Protein AF-A0A220UGY7-F1 (afdb_monomer_lite)

Sequence (289 aa):
MCQRKDEGGRCYYHQRQRVDALEQRLAESSPDTAEREEISSSLETARADLIQTRTGLQEHITERTAAGGSYDAEQLTANINRYVADSPTGKPLTLPGGSFRVVRAHTSHGHTVLEVTGPTSARSYSSGLAERYTQDAAGKQVTRATPTELQRDFHTMLVLADGRAGAAVRHSGEISAVYSDGSSRGATRALLPIAAERGGTHLECFDTFLPKIYARSGFVKVASIPFNREFAPDGWDYSAMSRVAPPRGEPDITFMVTQDQYEKLGRPEPRSFQDYDEADEYTRTGHTS

Foldseek 3Di:
DPPDLVCLQVQLVVLVVVLVVLVVVLVVDDPPDPVNVVSVVSNVVSVVSNVVSLVSLLVSLQCVLVVDDQDQLVVSQSSVQSSCVVCVVDFFRQHALFTFNFPGWDDFPSFIKTKGDDLRRLQSLLVLLVCLLPVDLVSLFADRDHSVCCHVFFPTKIATRNSFWIWTAGPLLETHRTDGPPPPPCRLLRHVVVSVVVRNWKYKTFPFCVVVSVVVNQKDWAEKEWQDPVPRGPPNDQPVLCVRVPDGSGGIMTMITGNVNCVVLVNAHHYYDHDPVQRVCCSNRVDGD

pLDDT: mean 90.05, std 10.75, range [42.94, 98.69]

Radius of gyration: 23.46 Å; chains: 1; bounding box: 66×35×67 Å

Structure (mmCIF, N/CA/C/O backbone):
data_AF-A0A220UGY7-F1
#
_entry.id   AF-A0A220UGY7-F1
#
loop_
_atom_site.group_PDB
_atom_site.id
_atom_site.type_symbol
_atom_site.label_atom_id
_atom_site.label_alt_id
_atom_site.label_comp_id
_atom_site.label_asym_id
_atom_site.label_entity_id
_atom_site.label_seq_id
_atom_site.pdbx_PDB_ins_code
_atom_site.Cartn_x
_atom_site.Cartn_y
_atom_site.Cartn_z
_atom_site.occupancy
_atom_site.B_iso_or_equiv
_atom_site.auth_seq_id
_atom_site.auth_comp_id
_atom_site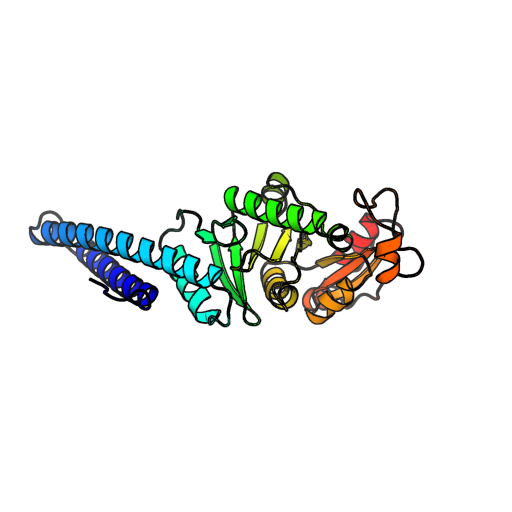.auth_asym_id
_atom_site.auth_atom_id
_atom_site.pdbx_PDB_model_num
ATOM 1 N N . MET A 1 1 ? -10.814 1.991 37.998 1.00 46.47 1 MET A N 1
ATOM 2 C CA . MET A 1 1 ? -9.860 2.786 37.191 1.00 46.47 1 MET A CA 1
ATOM 3 C C . MET A 1 1 ? -8.733 1.875 36.741 1.00 46.47 1 MET A C 1
ATOM 5 O O . MET A 1 1 ? -8.129 1.248 37.598 1.00 46.47 1 MET A O 1
ATOM 9 N N . CYS A 1 2 ? -8.466 1.768 35.438 1.00 46.72 2 CYS A N 1
ATOM 10 C CA . CYS A 1 2 ? -7.261 1.086 34.955 1.00 46.72 2 CYS A CA 1
ATOM 11 C C . CYS A 1 2 ? -6.044 1.939 35.302 1.00 46.72 2 CYS A C 1
ATOM 13 O O . CYS A 1 2 ? -5.929 3.069 34.840 1.00 46.72 2 CYS A O 1
ATOM 15 N N . GLN A 1 3 ? -5.183 1.420 36.173 1.00 42.94 3 GLN A N 1
ATOM 16 C CA . GLN A 1 3 ? -4.068 2.167 36.762 1.00 42.94 3 GLN A CA 1
ATOM 17 C C . GLN A 1 3 ? -2.750 2.012 35.978 1.00 42.94 3 GLN A C 1
ATOM 19 O O . GLN A 1 3 ? -1.750 2.613 36.359 1.00 42.94 3 GLN A O 1
ATOM 24 N N . ARG A 1 4 ? -2.724 1.236 34.881 1.00 50.16 4 ARG A N 1
ATOM 25 C CA . ARG A 1 4 ? -1.503 0.920 34.119 1.00 50.16 4 ARG A CA 1
ATOM 26 C C . ARG A 1 4 ? -1.654 1.153 32.611 1.00 50.16 4 ARG A C 1
ATOM 28 O O . ARG A 1 4 ? -2.622 0.702 32.000 1.00 50.16 4 ARG A O 1
ATOM 35 N N . LYS A 1 5 ? -0.674 1.847 32.012 1.00 48.09 5 LYS A N 1
ATOM 36 C CA . LYS A 1 5 ? -0.608 2.209 30.574 1.00 48.09 5 LYS A CA 1
ATOM 37 C C . LYS A 1 5 ? -0.477 0.993 29.639 1.00 48.09 5 LYS A C 1
ATOM 39 O O . LYS A 1 5 ? -0.756 1.068 28.447 1.00 48.09 5 LYS A O 1
ATOM 44 N N . ASP A 1 6 ? -0.062 -0.131 30.196 1.00 49.19 6 ASP A N 1
ATOM 45 C CA . ASP A 1 6 ? 0.248 -1.415 29.573 1.00 49.19 6 ASP A CA 1
ATOM 46 C C . ASP A 1 6 ? -0.964 -2.371 29.505 1.00 49.19 6 ASP A C 1
ATOM 48 O O . ASP A 1 6 ? -0.913 -3.413 28.852 1.00 49.19 6 ASP A O 1
ATOM 52 N N . GLU A 1 7 ? -2.102 -1.989 30.094 1.00 58.75 7 GLU A N 1
ATOM 53 C CA . GLU A 1 7 ? -3.351 -2.766 30.081 1.00 58.75 7 GLU A CA 1
ATOM 54 C C . GLU A 1 7 ? -4.414 -2.205 29.118 1.00 58.75 7 GLU A C 1
ATOM 56 O O . GLU A 1 7 ? -5.528 -2.729 29.074 1.00 58.75 7 GLU A O 1
ATOM 61 N N . GLY A 1 8 ? -4.093 -1.180 28.316 1.00 64.00 8 GLY A N 1
ATOM 62 C CA . GLY A 1 8 ? -5.065 -0.420 27.512 1.00 64.00 8 GLY A CA 1
ATOM 63 C C . GLY A 1 8 ? -6.028 -1.287 26.689 1.00 64.00 8 GLY A C 1
ATOM 64 O O . GLY A 1 8 ? -7.241 -1.110 26.771 1.00 64.00 8 GLY A O 1
ATOM 65 N N . GLY A 1 9 ? -5.513 -2.297 25.978 1.00 67.88 9 GLY A N 1
ATOM 66 C CA . GLY A 1 9 ? -6.342 -3.217 25.185 1.00 67.88 9 GLY A CA 1
ATOM 67 C C . GLY A 1 9 ? -7.242 -4.143 26.017 1.00 67.88 9 GLY A C 1
ATOM 68 O O . GLY A 1 9 ? -8.371 -4.419 25.615 1.00 67.88 9 GLY A O 1
ATOM 69 N N . ARG A 1 10 ? -6.779 -4.597 27.191 1.00 73.75 10 ARG A N 1
ATOM 70 C CA . ARG A 1 10 ? -7.564 -5.442 28.115 1.00 73.75 10 ARG A CA 1
ATOM 71 C C . ARG A 1 10 ? -8.638 -4.633 28.836 1.00 73.75 10 ARG A C 1
ATOM 73 O O . ARG A 1 10 ? -9.773 -5.082 28.952 1.00 73.75 10 ARG A O 1
ATOM 80 N N . CYS A 1 11 ? -8.280 -3.429 29.268 1.00 77.69 11 CYS A N 1
ATOM 81 C CA . CYS A 1 11 ? -9.189 -2.486 29.901 1.00 77.69 11 CYS A CA 1
ATOM 82 C C . CYS A 1 11 ? -10.350 -2.129 28.970 1.00 77.69 11 CYS A C 1
ATOM 84 O O . CYS A 1 11 ? -11.515 -2.220 29.350 1.00 77.69 11 CYS A O 1
ATOM 86 N N . TYR A 1 12 ? -10.010 -1.793 27.725 1.00 80.88 12 TYR A N 1
ATOM 87 C CA . TYR A 1 12 ? -10.972 -1.500 26.680 1.00 80.88 12 TYR A CA 1
ATOM 88 C C . TYR A 1 12 ? -11.933 -2.667 26.425 1.00 80.88 12 TYR A C 1
ATOM 90 O O . TYR A 1 12 ? -13.148 -2.489 26.444 1.00 80.88 12 TYR A O 1
ATOM 98 N N . TYR A 1 13 ? -11.386 -3.877 26.267 1.00 78.62 13 TYR A N 1
ATOM 99 C CA . TYR A 1 13 ? -12.171 -5.090 26.052 1.00 78.62 13 TYR A CA 1
ATOM 100 C C . TYR A 1 13 ? -13.192 -5.334 27.173 1.00 78.62 13 TYR A C 1
ATOM 102 O O . TYR A 1 13 ? -14.364 -5.576 26.898 1.00 78.62 13 TYR A O 1
ATOM 110 N N . HIS A 1 14 ? -12.776 -5.208 28.435 1.00 84.62 14 HIS A N 1
ATOM 111 C CA . HIS A 1 14 ? -13.679 -5.389 29.572 1.00 84.62 14 HIS A CA 1
ATOM 112 C C . HIS A 1 14 ? -14.793 -4.328 29.609 1.00 84.62 14 HIS A C 1
ATOM 114 O O . HIS A 1 14 ? -15.945 -4.655 29.892 1.00 84.62 14 HIS A O 1
ATOM 120 N N . GLN A 1 15 ? -14.484 -3.058 29.313 1.00 85.62 15 GLN A N 1
ATOM 121 C CA . GLN A 1 15 ? -15.521 -2.019 29.251 1.00 85.62 15 GLN A CA 1
ATOM 122 C C . GLN A 1 15 ? -16.497 -2.247 28.092 1.00 85.62 15 GLN A C 1
ATOM 124 O O . GLN A 1 15 ? -17.692 -2.025 28.270 1.00 85.62 15 GLN A O 1
ATOM 129 N N . ARG A 1 16 ? -16.025 -2.750 26.944 1.00 86.69 16 ARG A N 1
ATOM 130 C CA . ARG A 1 16 ? -16.897 -3.129 25.823 1.00 86.69 16 ARG A CA 1
ATOM 131 C C . ARG A 1 16 ? -17.865 -4.239 26.229 1.00 86.69 16 ARG A C 1
ATOM 133 O O . ARG A 1 16 ? -19.065 -4.045 26.104 1.00 86.69 16 ARG A O 1
ATOM 140 N N . GLN A 1 17 ? -17.369 -5.325 26.828 1.00 88.38 17 GLN A N 1
ATOM 141 C CA . GLN A 1 17 ? -18.229 -6.413 27.317 1.00 88.38 17 GLN A CA 1
ATOM 142 C C . GLN A 1 17 ? -19.282 -5.930 28.325 1.00 88.38 17 GLN A C 1
ATOM 144 O O . GLN A 1 17 ? -20.419 -6.398 28.311 1.00 88.38 17 GLN A O 1
ATOM 149 N N . ARG A 1 18 ? -18.922 -4.979 29.197 1.00 91.56 18 ARG A N 1
ATOM 150 C CA . ARG A 1 18 ? -19.863 -4.362 30.142 1.00 91.56 18 ARG A CA 1
ATOM 151 C C . ARG A 1 18 ? -20.952 -3.557 29.428 1.00 91.56 18 ARG A C 1
ATOM 153 O O . ARG A 1 18 ? -22.105 -3.638 29.842 1.00 91.56 18 ARG A O 1
ATOM 160 N N . VAL A 1 19 ? -20.604 -2.789 28.394 1.00 90.00 19 VAL A N 1
ATOM 161 C CA . VAL A 1 19 ? -21.583 -2.063 27.567 1.00 90.00 19 VAL A CA 1
ATOM 162 C C . VAL A 1 19 ? -22.506 -3.046 26.853 1.00 90.00 19 VAL A C 1
ATOM 164 O O . VAL A 1 19 ? -23.715 -2.914 26.999 1.00 90.00 19 VAL A O 1
ATOM 167 N N . ASP A 1 20 ? -21.961 -4.066 26.186 1.00 91.88 20 ASP A N 1
ATOM 168 C CA . ASP A 1 20 ? -22.750 -5.055 25.438 1.00 91.88 20 ASP A CA 1
ATOM 169 C C . ASP A 1 20 ? -23.755 -5.780 26.356 1.00 91.88 20 ASP A C 1
ATOM 171 O O . ASP A 1 20 ? -24.931 -5.921 26.022 1.00 91.88 20 ASP A O 1
ATOM 175 N N . ALA A 1 21 ? -23.326 -6.162 27.565 1.00 93.62 21 ALA A N 1
ATOM 176 C CA . ALA A 1 21 ? -24.199 -6.778 28.564 1.00 93.62 21 ALA A CA 1
ATOM 177 C C . ALA A 1 21 ? -25.319 -5.834 29.045 1.00 93.62 21 ALA A C 1
ATOM 179 O O . ALA A 1 21 ? -26.444 -6.274 29.278 1.00 93.62 21 ALA A O 1
ATOM 180 N N . LEU A 1 22 ? -25.033 -4.538 29.206 1.00 94.50 22 LEU A N 1
ATOM 181 C CA . LEU A 1 22 ? -26.037 -3.540 29.590 1.00 94.50 22 LEU A CA 1
ATOM 182 C C . LEU A 1 22 ? -27.006 -3.230 28.442 1.00 94.50 22 LEU A C 1
ATOM 184 O O . LEU A 1 22 ? -28.193 -3.056 28.698 1.00 94.50 22 LEU A O 1
ATOM 188 N N . GLU A 1 23 ? -26.535 -3.200 27.194 1.00 93.50 23 GLU A N 1
ATOM 189 C CA . GLU A 1 23 ? -27.384 -3.029 26.009 1.00 93.50 23 GLU A CA 1
ATOM 190 C C . GLU A 1 23 ? -28.337 -4.211 25.829 1.00 93.50 23 GLU A C 1
ATOM 192 O O . GLU A 1 23 ? -29.529 -4.001 25.600 1.00 93.50 23 GLU A O 1
ATOM 197 N N . GLN A 1 24 ? -27.845 -5.439 26.018 1.00 94.38 24 GLN A N 1
ATOM 198 C CA . GLN A 1 24 ? -28.683 -6.635 26.000 1.00 94.38 24 GLN A CA 1
ATOM 199 C C . GLN A 1 24 ? -29.755 -6.583 27.099 1.00 94.38 24 GLN A C 1
ATOM 201 O O . GLN A 1 24 ? -30.941 -6.731 26.811 1.00 94.38 24 GLN A O 1
ATOM 206 N N . ARG A 1 25 ? -29.364 -6.289 28.346 1.00 94.00 25 ARG A N 1
ATOM 207 C CA . ARG A 1 25 ? -30.318 -6.135 29.458 1.00 94.00 25 ARG A CA 1
ATOM 208 C C . ARG A 1 25 ? -31.339 -5.029 29.198 1.00 94.00 25 ARG A C 1
ATOM 210 O O . ARG A 1 25 ? -32.512 -5.186 29.525 1.00 94.00 25 ARG A O 1
ATOM 217 N N . LEU A 1 26 ? -30.921 -3.914 28.595 1.00 92.19 26 LEU A N 1
ATOM 218 C CA . LEU A 1 26 ? -31.830 -2.826 28.242 1.00 92.19 26 LEU A CA 1
ATOM 219 C C . LEU A 1 26 ? -32.848 -3.279 27.185 1.00 92.19 26 LEU A C 1
ATOM 221 O O . LEU A 1 26 ? -34.028 -2.941 27.291 1.00 92.19 26 LEU A O 1
ATOM 225 N N . ALA A 1 27 ? -32.416 -4.054 26.188 1.00 92.00 27 ALA A N 1
ATOM 226 C CA . ALA A 1 27 ? -33.291 -4.610 25.157 1.00 92.00 27 ALA A CA 1
ATOM 227 C C . ALA A 1 27 ? -34.312 -5.615 25.722 1.00 92.00 27 ALA A C 1
ATOM 229 O O . ALA A 1 27 ? -35.447 -5.649 25.255 1.00 92.00 27 ALA A O 1
ATOM 230 N N . GLU A 1 28 ? -33.928 -6.389 26.738 1.00 92.75 28 GLU A N 1
ATOM 231 C CA . GLU A 1 28 ? -34.786 -7.381 27.403 1.00 92.75 28 GLU A CA 1
ATOM 232 C C . GLU A 1 28 ? -35.721 -6.767 28.469 1.00 92.75 28 GLU A C 1
ATOM 234 O O . GLU A 1 28 ? -36.711 -7.387 28.856 1.00 92.75 28 GLU A O 1
ATOM 239 N N . SER A 1 29 ? -35.439 -5.547 28.941 1.00 89.50 29 SER A N 1
ATOM 240 C CA . SER A 1 29 ? -36.229 -4.887 29.994 1.00 89.50 29 SER A CA 1
ATOM 241 C C . SER A 1 29 ? -37.566 -4.325 29.498 1.00 89.50 29 SER A C 1
ATOM 243 O O . SER A 1 29 ? -37.673 -3.794 28.389 1.00 89.50 29 SER A O 1
ATOM 245 N N . SER A 1 30 ? -38.586 -4.361 30.361 1.00 88.06 30 SER A N 1
ATOM 246 C CA . SER A 1 30 ? -39.911 -3.813 30.046 1.00 88.06 30 SER A CA 1
ATOM 247 C C . SER A 1 30 ? -39.888 -2.276 29.956 1.00 88.06 30 SER A C 1
ATOM 249 O O . SER A 1 30 ? -39.284 -1.632 30.824 1.00 88.06 30 SER A O 1
ATOM 251 N N . PRO A 1 31 ? -40.538 -1.668 28.941 1.00 75.56 31 PRO A N 1
ATOM 252 C CA . PRO A 1 31 ? -40.725 -0.218 28.877 1.00 75.56 31 PRO A CA 1
ATOM 253 C C . PRO A 1 31 ? -41.566 0.246 30.081 1.00 75.56 31 PRO A C 1
ATOM 255 O O . PRO A 1 31 ? -42.526 -0.431 30.433 1.00 75.56 31 PRO A O 1
ATOM 258 N N . ASP A 1 32 ? -41.187 1.355 30.724 1.00 74.06 32 ASP A N 1
ATOM 259 C CA . ASP A 1 32 ? -41.751 1.871 31.993 1.00 74.06 32 ASP A CA 1
ATOM 260 C C . ASP A 1 32 ? -41.479 1.034 33.254 1.00 74.06 32 ASP A C 1
ATOM 262 O O . ASP A 1 32 ? -42.367 0.726 34.049 1.00 74.06 32 ASP A O 1
ATOM 266 N N . THR A 1 33 ? -40.208 0.707 33.493 1.00 83.25 33 THR A N 1
ATOM 267 C CA . THR A 1 33 ? -39.763 0.166 34.785 1.00 83.25 33 THR A CA 1
ATOM 268 C C . THR A 1 33 ? -38.633 1.006 35.371 1.00 83.25 33 THR A C 1
ATOM 270 O O . THR A 1 33 ? -37.754 1.466 34.643 1.00 83.25 33 THR A O 1
ATOM 273 N N . ALA A 1 34 ? -38.613 1.156 36.701 1.00 87.88 34 ALA A N 1
ATOM 274 C CA . ALA A 1 34 ? -37.476 1.746 37.417 1.00 87.88 34 ALA A CA 1
ATOM 275 C C . ALA A 1 34 ? -36.164 0.995 37.109 1.00 87.88 34 ALA A C 1
ATOM 277 O O . ALA A 1 34 ? -35.097 1.594 37.024 1.00 87.88 34 ALA A O 1
ATOM 278 N N . GLU A 1 35 ? -36.263 -0.315 36.854 1.00 88.62 35 GLU A N 1
ATOM 279 C CA . GLU A 1 35 ? -35.150 -1.141 36.385 1.00 88.62 35 GLU A CA 1
ATOM 280 C C . GLU A 1 35 ? -34.602 -0.655 35.034 1.00 88.62 35 GLU A C 1
ATOM 282 O O . GLU A 1 35 ? -33.390 -0.533 34.863 1.00 88.62 35 GLU A O 1
ATOM 287 N N . ARG A 1 36 ? -35.470 -0.325 34.069 1.00 91.38 36 ARG A N 1
ATOM 288 C CA . ARG A 1 36 ? -35.049 0.210 32.767 1.00 91.38 36 ARG A CA 1
ATOM 289 C C . ARG A 1 36 ? -34.341 1.559 32.902 1.00 91.38 36 ARG A C 1
ATOM 291 O O . ARG A 1 36 ? -33.354 1.787 32.198 1.00 91.38 36 ARG A O 1
ATOM 298 N N . GLU A 1 37 ? -34.809 2.440 33.786 1.00 91.19 37 GLU A N 1
ATOM 299 C CA . GLU A 1 37 ? -34.135 3.715 34.085 1.00 91.19 37 GLU A CA 1
ATOM 300 C C . GLU A 1 37 ? -32.743 3.495 34.700 1.00 91.19 37 GLU A C 1
ATOM 302 O O . GLU A 1 37 ? -31.765 4.100 34.254 1.00 91.19 37 GLU A O 1
ATOM 307 N N . GLU A 1 38 ? -32.618 2.567 35.653 1.00 92.44 38 GLU A N 1
ATOM 308 C CA . GLU A 1 38 ? -31.342 2.211 36.284 1.00 92.44 38 GLU A CA 1
ATOM 309 C C . GLU A 1 38 ? -30.347 1.591 35.287 1.00 92.44 38 GLU A C 1
ATOM 311 O O . GLU A 1 38 ? -29.165 1.963 35.258 1.00 92.44 38 GLU A O 1
ATOM 316 N N . ILE A 1 39 ? -30.818 0.685 34.420 1.00 92.62 39 ILE A N 1
ATOM 317 C CA . ILE A 1 39 ? -30.006 0.102 33.343 1.00 92.62 39 ILE A CA 1
ATOM 318 C C . ILE A 1 39 ? -29.558 1.201 32.377 1.00 92.62 39 ILE A C 1
ATOM 320 O O . ILE A 1 39 ? -28.398 1.207 31.967 1.00 92.62 39 ILE A O 1
ATOM 324 N N . SER A 1 40 ? -30.439 2.149 32.045 1.00 91.19 40 SER A N 1
ATOM 325 C CA . SER A 1 40 ? -30.126 3.246 31.122 1.00 91.19 40 SER A CA 1
ATOM 326 C C . SER A 1 40 ? -29.050 4.172 31.694 1.00 91.19 40 SER A C 1
ATOM 328 O O . SER A 1 40 ? -28.062 4.447 31.016 1.00 91.19 40 SER A O 1
ATOM 330 N N . SER A 1 41 ? -29.164 4.569 32.966 1.00 93.81 41 SER A N 1
ATOM 331 C CA . SER A 1 41 ? -28.140 5.368 33.660 1.00 93.81 41 SER A CA 1
ATOM 332 C C . SER A 1 41 ? -26.798 4.625 33.781 1.00 93.81 41 SER A C 1
ATOM 334 O O . SER A 1 41 ? -25.720 5.182 33.529 1.00 93.81 41 SER A O 1
ATOM 336 N N . SER A 1 42 ? -26.847 3.325 34.089 1.00 93.06 42 SER A N 1
ATOM 337 C CA . SER A 1 42 ? -25.660 2.463 34.130 1.00 93.06 42 SER A CA 1
ATOM 338 C C . SER A 1 42 ? -24.991 2.343 32.761 1.00 93.06 42 SER A C 1
ATOM 340 O O . SER A 1 42 ? -23.759 2.346 32.673 1.00 93.06 42 SER A O 1
ATOM 342 N N . LEU A 1 43 ? -25.788 2.254 31.693 1.00 92.19 43 LEU A N 1
ATOM 343 C CA . LEU A 1 43 ? -25.322 2.195 30.313 1.00 92.19 43 LEU A CA 1
ATOM 344 C C . LEU A 1 43 ? -24.669 3.512 29.885 1.00 92.19 43 LEU A C 1
ATOM 346 O O . LEU A 1 43 ? -23.614 3.475 29.256 1.00 92.19 43 LEU A O 1
ATOM 350 N N . GLU A 1 44 ? -25.22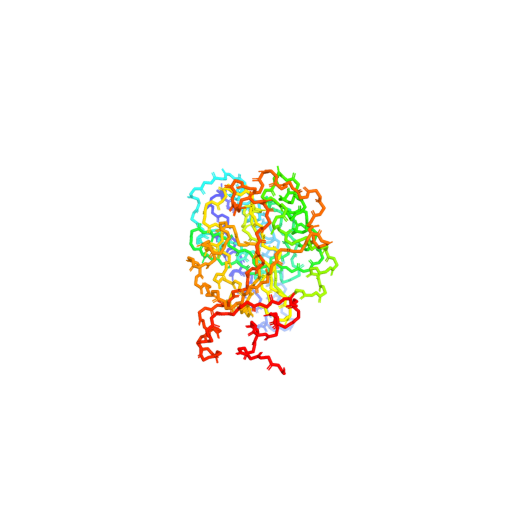7 4.667 30.251 1.00 90.75 44 GLU A N 1
ATOM 351 C CA . GLU A 1 44 ? -24.596 5.971 29.997 1.00 90.75 44 GLU A CA 1
ATOM 352 C C . GLU A 1 44 ? -23.221 6.073 30.664 1.00 90.75 44 GLU A C 1
ATOM 354 O O . GLU A 1 44 ? -22.235 6.431 30.013 1.00 90.75 44 GLU A O 1
ATOM 359 N N . THR A 1 45 ? -23.124 5.665 31.930 1.00 90.69 45 THR A N 1
ATOM 360 C CA . THR A 1 45 ? -21.850 5.633 32.662 1.00 90.69 45 THR A CA 1
ATOM 361 C C . THR A 1 45 ? -20.853 4.672 32.008 1.00 90.69 45 THR A C 1
ATOM 363 O O . THR A 1 45 ? -19.700 5.031 31.769 1.00 90.69 45 THR A O 1
ATOM 366 N N . ALA A 1 46 ? -21.290 3.458 31.656 1.00 88.06 46 ALA A N 1
ATOM 367 C CA . ALA A 1 46 ? -20.439 2.474 30.991 1.00 88.06 46 ALA A CA 1
ATOM 368 C C . ALA A 1 46 ? -19.966 2.951 29.604 1.00 88.06 46 ALA A C 1
ATOM 370 O O . ALA A 1 46 ? -18.818 2.710 29.229 1.00 88.06 46 ALA A O 1
ATOM 371 N N . ARG A 1 47 ? -20.809 3.675 28.856 1.00 88.25 47 ARG A N 1
ATOM 372 C CA . ARG A 1 47 ? -20.436 4.304 27.580 1.00 88.25 47 ARG A CA 1
ATOM 373 C C . ARG A 1 47 ? -19.385 5.398 27.772 1.00 88.25 47 ARG A C 1
ATOM 375 O O . ARG A 1 47 ? -18.442 5.459 26.984 1.00 88.25 47 ARG A O 1
ATOM 382 N N . ALA A 1 48 ? -19.494 6.219 28.817 1.00 84.62 48 ALA A N 1
ATOM 383 C CA . ALA A 1 48 ? -18.474 7.215 29.149 1.00 84.62 48 ALA A CA 1
ATOM 384 C C . ALA A 1 48 ? -17.122 6.559 29.504 1.00 84.62 48 ALA A C 1
ATOM 386 O O . ALA A 1 48 ? -16.084 6.953 28.966 1.00 84.62 48 ALA A O 1
ATOM 387 N N . ASP A 1 49 ? -17.136 5.499 30.321 1.00 83.94 49 ASP A N 1
ATOM 388 C CA . ASP A 1 49 ? -15.943 4.704 30.651 1.00 83.94 49 ASP A CA 1
ATOM 389 C C . ASP A 1 49 ? -15.310 4.071 29.397 1.00 83.94 49 ASP A C 1
ATOM 391 O O . ASP A 1 49 ? -14.084 4.066 29.224 1.00 83.94 49 ASP A O 1
ATOM 395 N N . LEU A 1 50 ? -16.140 3.552 28.487 1.00 83.06 50 LEU A N 1
ATOM 396 C CA . LEU A 1 50 ? -15.693 2.986 27.218 1.00 83.06 50 LEU A CA 1
ATOM 397 C C . LEU A 1 50 ? -15.015 4.047 26.338 1.00 83.06 50 LEU A C 1
ATOM 399 O O . LEU A 1 50 ? -13.946 3.788 25.792 1.00 83.06 50 LEU A O 1
ATOM 403 N N . ILE A 1 51 ? -15.573 5.259 26.239 1.00 80.81 51 ILE A N 1
ATOM 404 C CA . ILE A 1 51 ? -14.950 6.376 25.506 1.00 80.81 51 ILE A CA 1
ATOM 405 C C . ILE A 1 51 ? -13.578 6.722 26.102 1.00 80.81 51 ILE A C 1
ATOM 407 O O . ILE A 1 51 ? -12.607 6.890 25.358 1.00 80.81 51 ILE A O 1
ATOM 411 N N . GLN A 1 52 ? -13.467 6.787 27.431 1.00 80.00 52 GLN A N 1
ATOM 412 C CA . GLN A 1 52 ? -12.203 7.098 28.100 1.00 80.00 52 GLN A CA 1
ATOM 413 C C . GLN A 1 52 ? -11.141 6.020 27.845 1.00 80.00 52 GLN A C 1
ATOM 415 O O . GLN A 1 52 ? -10.006 6.328 27.476 1.00 80.00 52 GLN A O 1
ATOM 420 N N . THR A 1 53 ? -11.506 4.745 27.996 1.00 82.25 53 THR A N 1
ATOM 421 C CA . THR A 1 53 ? -10.586 3.625 27.730 1.00 82.25 53 THR A CA 1
ATOM 422 C C . THR A 1 53 ? -10.208 3.523 26.255 1.00 82.25 53 THR A C 1
ATOM 424 O O . THR A 1 53 ? -9.081 3.139 25.944 1.00 82.25 53 THR A O 1
ATOM 427 N N . ARG A 1 54 ? -11.094 3.940 25.343 1.00 80.62 54 ARG A N 1
ATOM 428 C CA . ARG A 1 54 ? -10.801 4.040 23.911 1.00 80.62 54 ARG A CA 1
ATOM 429 C C . ARG A 1 54 ? -9.743 5.087 23.595 1.00 80.62 54 ARG A C 1
ATOM 431 O O . ARG A 1 54 ? -8.845 4.815 22.803 1.00 80.62 54 ARG A O 1
ATOM 438 N N . THR A 1 55 ? -9.848 6.266 24.207 1.00 80.62 55 THR A N 1
ATOM 439 C CA . THR A 1 55 ? -8.844 7.332 24.074 1.00 80.62 55 THR A CA 1
ATOM 440 C C . THR A 1 55 ? -7.483 6.835 24.560 1.00 80.62 55 THR A C 1
ATOM 442 O O . THR A 1 55 ? -6.503 6.937 23.828 1.00 80.62 55 THR A O 1
ATOM 445 N N . GLY A 1 56 ? -7.438 6.171 25.721 1.00 81.31 56 GLY A N 1
ATOM 446 C CA . GLY A 1 56 ? -6.206 5.554 26.222 1.00 81.31 56 GLY A CA 1
ATOM 447 C C . GLY A 1 56 ? -5.653 4.447 25.311 1.00 81.31 56 GLY A C 1
ATOM 448 O O . GLY A 1 56 ? -4.442 4.338 25.136 1.00 81.31 56 GLY A O 1
ATOM 449 N N . LEU A 1 57 ? -6.517 3.642 24.678 1.00 82.25 57 LEU A N 1
ATOM 450 C CA . LEU A 1 57 ? -6.094 2.647 23.684 1.00 82.25 57 LEU A CA 1
ATOM 451 C C . LEU A 1 57 ? -5.497 3.308 22.434 1.00 82.25 57 LEU A C 1
ATOM 453 O O . LEU A 1 57 ? -4.496 2.820 21.914 1.00 82.25 57 LEU A O 1
ATOM 457 N N . GLN A 1 58 ? -6.080 4.412 21.962 1.00 84.12 58 GLN A N 1
ATOM 458 C CA . GLN A 1 58 ? -5.540 5.178 20.840 1.00 84.12 58 GLN A CA 1
ATOM 459 C C . GLN A 1 58 ? -4.153 5.738 21.158 1.00 84.12 58 GLN A C 1
ATOM 461 O O . GLN A 1 58 ? -3.237 5.566 20.360 1.00 84.12 58 GLN A O 1
ATOM 466 N N . GLU A 1 59 ? -3.986 6.368 22.322 1.00 83.50 59 GLU A N 1
ATOM 467 C CA . GLU A 1 59 ? -2.689 6.871 22.787 1.00 83.50 59 GLU A CA 1
ATOM 468 C C . GLU A 1 59 ? -1.659 5.742 22.869 1.00 83.50 59 GLU A C 1
ATOM 470 O O . GLU A 1 59 ? -0.558 5.879 22.339 1.00 83.50 59 GLU A O 1
ATOM 475 N N . HIS A 1 60 ? -2.046 4.592 23.429 1.00 83.75 60 HIS A N 1
ATOM 476 C CA . HIS A 1 60 ? -1.191 3.410 23.485 1.00 83.75 60 HIS A CA 1
ATOM 477 C C . HIS A 1 60 ? -0.771 2.942 22.084 1.00 83.75 60 HIS A C 1
ATOM 479 O O . HIS A 1 60 ? 0.410 2.705 21.853 1.00 83.75 60 HIS A O 1
ATOM 485 N N . ILE A 1 61 ? -1.701 2.831 21.128 1.00 86.44 61 ILE A N 1
ATOM 486 C CA . ILE A 1 61 ? -1.379 2.464 19.738 1.00 86.44 61 ILE A CA 1
ATOM 487 C C . ILE A 1 61 ? -0.337 3.432 19.165 1.00 86.44 61 ILE A C 1
ATOM 489 O O . ILE A 1 61 ? 0.699 2.977 18.678 1.00 86.44 61 ILE A O 1
ATOM 493 N N . THR A 1 62 ? -0.573 4.742 19.285 1.00 85.44 62 THR A N 1
ATOM 494 C CA . THR A 1 62 ? 0.323 5.787 18.774 1.00 85.44 62 THR A CA 1
ATOM 495 C C . THR A 1 62 ? 1.713 5.703 19.404 1.00 85.44 62 THR A C 1
ATOM 497 O O . THR A 1 62 ? 2.711 5.643 18.680 1.00 85.44 62 THR A O 1
ATOM 500 N N . GLU A 1 63 ? 1.796 5.637 20.737 1.00 83.56 63 GLU A N 1
ATOM 501 C CA . GLU A 1 63 ? 3.056 5.509 21.478 1.00 83.56 63 GLU A CA 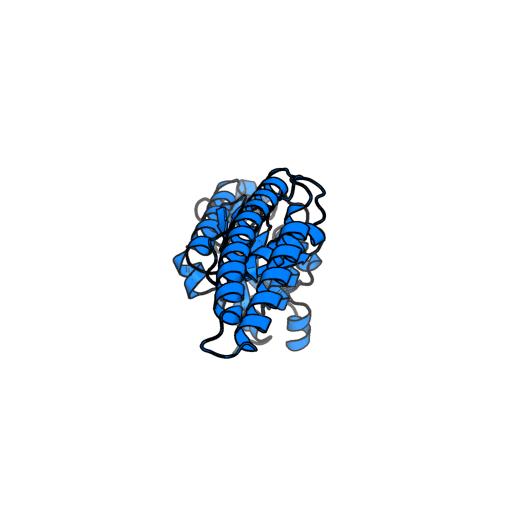1
ATOM 502 C C . GLU A 1 63 ? 3.843 4.272 21.017 1.00 83.56 63 GLU A C 1
ATOM 504 O O . GLU A 1 63 ? 5.044 4.357 20.753 1.00 83.56 63 GLU A O 1
ATOM 509 N N . ARG A 1 64 ? 3.171 3.122 20.858 1.00 82.81 64 ARG A N 1
ATOM 510 C CA . ARG A 1 64 ? 3.819 1.873 20.429 1.00 82.81 64 ARG A CA 1
ATOM 511 C C . ARG A 1 64 ? 4.298 1.922 18.984 1.00 82.81 64 ARG A C 1
ATOM 513 O O . ARG A 1 64 ? 5.383 1.416 18.711 1.00 82.81 64 ARG A O 1
ATOM 520 N N . THR A 1 65 ? 3.537 2.535 18.078 1.00 82.75 65 THR A N 1
ATOM 521 C CA . THR A 1 65 ? 3.982 2.730 16.688 1.00 82.75 65 THR A CA 1
ATOM 522 C C . THR A 1 65 ? 5.169 3.685 16.584 1.00 82.75 65 THR A C 1
ATOM 524 O O . THR A 1 65 ? 6.083 3.433 15.803 1.00 82.75 65 THR A O 1
ATOM 527 N N . ALA A 1 66 ? 5.202 4.749 17.392 1.00 78.88 66 ALA A N 1
ATOM 528 C CA . ALA A 1 66 ? 6.268 5.749 17.355 1.00 78.88 66 ALA A CA 1
ATOM 529 C C . ALA A 1 66 ? 7.573 5.270 18.008 1.00 78.88 66 ALA A C 1
ATOM 531 O O . ALA A 1 66 ? 8.653 5.666 17.575 1.00 78.88 66 ALA A O 1
ATOM 532 N N . ALA A 1 67 ? 7.488 4.414 19.032 1.00 71.00 67 ALA A N 1
ATOM 533 C CA . ALA A 1 67 ? 8.648 3.976 19.804 1.00 71.00 67 ALA A CA 1
ATOM 534 C C . ALA A 1 67 ? 9.689 3.187 18.990 1.00 71.00 67 ALA A C 1
ATOM 536 O O . ALA A 1 67 ? 10.829 3.122 19.433 1.00 71.00 67 ALA A O 1
ATOM 537 N N . GLY A 1 68 ? 9.322 2.620 17.830 1.00 60.06 68 GLY A N 1
ATOM 538 C CA . GLY A 1 68 ? 10.233 1.915 16.923 1.00 60.06 68 GLY A CA 1
ATOM 539 C C . GLY A 1 68 ? 10.959 0.736 17.586 1.00 60.06 68 GLY A C 1
ATOM 540 O O . GLY A 1 68 ? 11.944 0.898 18.294 1.00 60.06 68 GLY A O 1
ATOM 541 N N . GLY A 1 69 ? 10.512 -0.496 17.352 1.00 53.31 69 GLY A N 1
ATOM 542 C CA . GLY A 1 69 ? 11.162 -1.671 17.935 1.00 53.31 69 GLY A CA 1
ATOM 543 C C . GLY A 1 69 ? 10.410 -2.962 17.653 1.00 53.31 69 GLY A C 1
ATOM 544 O O . GLY A 1 69 ? 9.373 -2.936 16.997 1.00 53.31 69 GLY A O 1
ATOM 545 N N . SER A 1 70 ? 10.930 -4.080 18.179 1.00 50.75 70 SER A N 1
ATOM 546 C CA . SER A 1 70 ? 10.306 -5.417 18.181 1.00 50.75 70 SER A CA 1
ATOM 547 C C . SER A 1 70 ? 9.034 -5.431 19.037 1.00 50.75 70 SER A C 1
ATOM 549 O O . SER A 1 70 ? 8.930 -6.152 20.029 1.00 50.75 70 SER A O 1
ATOM 551 N N . TYR A 1 71 ? 8.074 -4.570 18.722 1.00 61.06 71 TYR A N 1
ATOM 552 C CA . TYR A 1 71 ? 6.734 -4.743 19.224 1.00 61.06 71 TYR A CA 1
ATOM 553 C C . TYR A 1 71 ? 6.098 -5.888 18.456 1.00 61.06 71 TYR A C 1
ATOM 555 O O . TYR A 1 71 ? 6.257 -5.993 17.241 1.00 61.06 71 TYR A O 1
ATOM 563 N N . ASP A 1 72 ? 5.413 -6.753 19.190 1.00 81.88 72 ASP A N 1
ATOM 564 C CA . ASP A 1 72 ? 4.670 -7.847 18.603 1.00 81.88 72 ASP A CA 1
ATOM 565 C C . ASP A 1 72 ? 3.602 -7.277 17.655 1.00 81.88 72 ASP A C 1
ATOM 567 O O . ASP A 1 72 ? 2.635 -6.630 18.079 1.00 81.88 72 ASP A O 1
ATOM 571 N N . ALA A 1 73 ? 3.827 -7.467 16.355 1.00 87.38 73 ALA A N 1
ATOM 572 C CA . ALA A 1 73 ? 2.925 -7.015 15.309 1.00 87.38 73 ALA A CA 1
ATOM 573 C C . ALA A 1 73 ? 1.524 -7.614 15.492 1.00 87.38 73 ALA A C 1
ATOM 575 O O . ALA A 1 73 ? 0.540 -6.943 15.172 1.00 87.38 73 ALA A O 1
ATOM 576 N N . GLU A 1 74 ? 1.409 -8.810 16.080 1.00 89.19 74 GLU A N 1
ATOM 577 C CA . GLU A 1 74 ? 0.124 -9.435 16.396 1.00 89.19 74 GLU A CA 1
ATOM 578 C C . GLU A 1 74 ? -0.625 -8.630 17.458 1.00 89.19 74 GLU A C 1
ATOM 580 O O . GLU A 1 74 ? -1.779 -8.240 17.258 1.00 89.19 74 GLU A O 1
ATOM 585 N N . GLN A 1 75 ? 0.044 -8.288 18.562 1.00 87.25 75 GLN A N 1
ATOM 586 C CA . GLN A 1 75 ? -0.546 -7.484 19.628 1.00 87.25 75 GLN A CA 1
ATOM 587 C C . GLN A 1 75 ? -0.961 -6.083 19.148 1.00 87.25 75 GLN A C 1
ATOM 589 O O . GLN A 1 75 ? -2.045 -5.608 19.515 1.00 87.25 75 GLN A O 1
ATOM 594 N N . LEU A 1 76 ? -0.139 -5.426 18.319 1.00 89.31 76 LEU A N 1
ATOM 595 C CA . LEU A 1 76 ? -0.487 -4.135 17.716 1.00 89.31 76 LEU A CA 1
ATOM 596 C C . LEU A 1 76 ? -1.699 -4.261 16.793 1.00 89.31 76 LEU A C 1
ATOM 598 O O . LEU A 1 76 ? -2.649 -3.487 16.910 1.00 89.31 76 LEU A O 1
ATOM 602 N N . THR A 1 77 ? -1.681 -5.258 15.908 1.00 92.25 77 THR A N 1
ATOM 603 C CA . THR A 1 77 ? -2.772 -5.556 14.975 1.00 92.25 77 THR A CA 1
ATOM 604 C C . THR A 1 77 ? -4.078 -5.788 15.729 1.00 92.25 77 THR A C 1
ATOM 606 O O . THR A 1 77 ? -5.106 -5.198 15.394 1.00 92.25 77 THR A O 1
ATOM 609 N N . ALA A 1 78 ? -4.043 -6.585 16.799 1.00 89.69 78 ALA A N 1
ATOM 610 C CA . ALA A 1 78 ? -5.202 -6.851 17.638 1.00 89.69 78 ALA A CA 1
ATOM 611 C C . ALA A 1 78 ? -5.732 -5.573 18.308 1.00 89.69 78 ALA A C 1
ATOM 613 O O . ALA A 1 78 ? -6.941 -5.353 18.342 1.00 89.69 78 ALA A O 1
ATOM 614 N N . ASN A 1 79 ? -4.850 -4.708 18.816 1.00 88.38 79 ASN A N 1
ATOM 615 C CA . ASN A 1 79 ? -5.246 -3.436 19.426 1.00 88.38 79 ASN A CA 1
ATOM 616 C C . ASN A 1 79 ? -5.897 -2.482 18.415 1.00 88.38 79 ASN A C 1
ATOM 618 O O . ASN A 1 79 ? -6.939 -1.902 18.718 1.00 88.38 79 ASN A O 1
ATOM 622 N N . ILE A 1 80 ? -5.335 -2.364 17.210 1.00 90.12 80 ILE A N 1
ATOM 623 C CA . ILE A 1 80 ? -5.909 -1.537 16.142 1.00 90.12 80 ILE A CA 1
ATOM 624 C C . ILE A 1 80 ? -7.273 -2.082 15.713 1.00 90.12 80 ILE A C 1
ATOM 626 O O . ILE A 1 80 ? -8.238 -1.325 15.648 1.00 90.12 80 ILE A O 1
ATOM 630 N N . ASN A 1 81 ? -7.392 -3.394 15.497 1.00 90.62 81 ASN A N 1
ATOM 631 C CA . ASN A 1 81 ? -8.666 -4.003 15.113 1.00 90.62 81 ASN A CA 1
ATOM 632 C C . ASN A 1 81 ? -9.752 -3.808 16.184 1.00 90.62 81 ASN A C 1
ATOM 634 O O . ASN A 1 81 ? -10.889 -3.502 15.831 1.00 90.62 81 ASN A O 1
ATOM 638 N N . ARG A 1 82 ? -9.407 -3.888 17.479 1.00 85.88 82 ARG A N 1
ATOM 639 C CA . ARG A 1 82 ? -10.331 -3.539 18.579 1.00 85.88 82 ARG A CA 1
ATOM 640 C C . ARG A 1 82 ? -10.760 -2.072 18.527 1.00 85.88 82 ARG A C 1
ATOM 642 O O . ARG A 1 82 ? -11.933 -1.770 18.706 1.00 85.88 82 ARG A O 1
ATOM 649 N N . TYR A 1 83 ? -9.824 -1.159 18.269 1.00 84.12 83 TYR A N 1
ATOM 650 C CA . TYR A 1 83 ? -10.130 0.269 18.173 1.00 84.12 83 TYR A CA 1
ATOM 651 C C . TYR A 1 83 ? -11.075 0.597 17.005 1.00 84.12 83 TYR A C 1
ATOM 653 O O . TYR A 1 83 ? -11.934 1.477 17.141 1.00 84.12 83 TYR A O 1
ATOM 661 N N . VAL A 1 84 ? -10.904 -0.082 15.864 1.00 85.38 84 VAL A N 1
ATOM 662 C CA . VAL A 1 84 ? -11.653 0.168 14.621 1.00 85.38 84 VAL A CA 1
ATOM 663 C C . VAL A 1 84 ? -13.047 -0.463 14.640 1.00 85.38 84 VAL A C 1
ATOM 665 O O . VAL A 1 84 ? -14.002 0.209 14.252 1.00 85.38 84 VAL A O 1
ATOM 668 N N . ALA A 1 85 ? -13.190 -1.703 15.129 1.00 79.75 85 ALA A N 1
ATOM 669 C CA . ALA A 1 85 ? -14.478 -2.417 15.186 1.00 79.75 85 ALA A CA 1
ATOM 670 C C . ALA A 1 85 ? -15.580 -1.614 15.901 1.00 79.75 85 ALA A C 1
ATOM 672 O O . ALA A 1 85 ? -16.758 -1.671 15.563 1.00 79.75 85 ALA A O 1
ATOM 673 N N . ASP A 1 86 ? -15.157 -0.789 16.845 1.00 66.56 86 ASP A N 1
ATOM 674 C CA . ASP A 1 86 ? -16.010 -0.126 17.810 1.00 66.56 86 ASP A CA 1
ATOM 675 C C . ASP A 1 86 ? -16.425 1.295 17.419 1.00 66.56 86 ASP A C 1
ATOM 677 O O . ASP A 1 86 ? -17.121 1.989 18.166 1.00 66.56 86 ASP A O 1
ATOM 681 N N . SER A 1 87 ? -15.990 1.748 16.245 1.00 63.84 87 SER A N 1
ATOM 682 C CA . SER A 1 87 ? -16.471 2.971 15.617 1.00 63.84 87 SER A CA 1
ATOM 683 C C . SER A 1 87 ? -16.174 2.895 14.127 1.00 63.84 87 SER A C 1
ATOM 685 O O . SER A 1 87 ? -15.141 3.390 13.673 1.00 63.84 87 SER A O 1
ATOM 687 N N . PRO A 1 88 ? -17.083 2.303 13.343 1.00 54.03 88 PRO A N 1
ATOM 688 C CA . PRO A 1 88 ? -16.931 2.239 11.892 1.00 54.03 88 PRO A CA 1
ATOM 689 C C . PRO A 1 88 ? -16.886 3.637 11.239 1.00 54.03 88 PRO A C 1
ATOM 691 O O . PRO A 1 88 ? -16.264 3.825 10.197 1.00 54.03 88 PRO A O 1
ATOM 694 N N . THR A 1 89 ? -17.448 4.664 11.891 1.00 58.56 89 THR A N 1
ATOM 695 C CA . THR A 1 89 ? -17.306 6.090 11.522 1.00 58.56 89 THR A CA 1
ATOM 696 C C . THR A 1 89 ? -16.107 6.784 12.183 1.00 58.56 89 THR A C 1
ATOM 698 O O . THR A 1 89 ? -15.895 7.984 11.991 1.00 58.56 89 THR A O 1
ATOM 701 N N . GLY A 1 90 ? -15.305 6.035 12.943 1.00 62.91 90 GLY A N 1
ATOM 702 C CA . GLY A 1 90 ? -14.329 6.499 13.921 1.00 62.91 90 GLY A CA 1
ATOM 703 C C . GLY A 1 90 ? -13.336 7.524 13.406 1.00 62.91 90 GLY A C 1
ATOM 704 O O . GLY A 1 90 ? -13.059 7.629 12.208 1.00 62.91 90 GLY A O 1
ATOM 705 N N . LYS A 1 91 ? -12.814 8.318 14.343 1.00 75.12 91 LYS A N 1
ATOM 706 C CA . LYS A 1 91 ? -11.766 9.293 14.052 1.00 75.12 91 LYS A CA 1
ATOM 707 C C . LYS A 1 91 ? -10.573 8.569 13.407 1.00 75.12 91 LYS A C 1
ATOM 709 O O . LYS A 1 91 ? -10.233 7.472 13.851 1.00 75.12 91 LYS A O 1
ATOM 714 N N . PRO A 1 92 ? -9.952 9.157 12.374 1.00 87.44 92 PRO A N 1
ATOM 715 C CA . PRO A 1 92 ? -8.695 8.652 11.842 1.00 87.44 92 PRO A CA 1
ATOM 716 C C . PRO A 1 92 ? -7.656 8.438 12.953 1.00 87.44 92 PRO A C 1
ATOM 718 O O . PRO A 1 92 ? -7.540 9.262 13.864 1.00 87.44 92 PRO A O 1
ATOM 721 N N . LEU A 1 93 ? -6.899 7.347 12.863 1.00 89.19 93 LEU A N 1
ATOM 722 C CA . LEU A 1 93 ? -5.735 7.110 13.706 1.00 89.19 93 LEU A CA 1
ATOM 723 C C . LEU A 1 93 ? -4.590 7.996 13.221 1.00 89.19 93 LEU A C 1
ATOM 725 O O . LEU A 1 93 ? -4.220 7.949 12.050 1.00 89.19 93 LEU A O 1
ATOM 729 N N . THR A 1 94 ? -4.031 8.799 14.121 1.00 90.06 94 THR A N 1
ATOM 730 C CA . THR A 1 94 ? -2.802 9.549 13.854 1.00 90.06 94 THR A CA 1
ATOM 731 C C . THR A 1 94 ? -1.623 8.659 14.197 1.00 90.06 94 THR A C 1
ATOM 733 O O . THR A 1 94 ? -1.389 8.371 15.367 1.00 90.06 94 THR A O 1
ATOM 736 N N . LEU A 1 95 ? -0.908 8.222 13.171 1.00 88.62 95 LEU A N 1
ATOM 737 C CA . LEU A 1 95 ? 0.252 7.346 13.260 1.00 88.62 95 LEU A CA 1
ATOM 738 C C . LEU A 1 95 ? 1.453 8.046 12.609 1.00 88.62 95 LEU A C 1
ATOM 740 O O . LEU A 1 95 ? 1.292 9.082 11.952 1.00 88.62 95 LEU A O 1
ATOM 744 N N . PRO A 1 96 ? 2.672 7.512 12.754 1.00 88.50 96 PRO A N 1
ATOM 745 C CA . PRO A 1 96 ? 3.766 7.916 11.883 1.00 88.50 96 PRO A CA 1
ATOM 746 C C . PRO A 1 96 ? 3.346 7.823 10.400 1.00 88.50 96 PRO A C 1
ATOM 748 O O . PRO A 1 96 ? 2.583 6.939 10.017 1.00 88.50 96 PRO A O 1
ATOM 751 N N . GLY A 1 97 ? 3.768 8.786 9.577 1.00 87.50 97 GLY A N 1
ATOM 752 C CA . GLY A 1 97 ? 3.356 8.900 8.167 1.00 87.50 97 GLY A CA 1
ATOM 753 C C . GLY A 1 97 ? 1.971 9.518 7.921 1.00 87.50 97 GLY A C 1
ATOM 754 O O . GLY A 1 97 ? 1.634 9.798 6.773 1.00 87.50 97 GLY A O 1
ATOM 755 N N . GLY A 1 98 ? 1.173 9.798 8.961 1.00 93.12 98 GLY A N 1
ATOM 756 C CA . GLY A 1 98 ? -0.008 10.653 8.835 1.00 93.12 98 GLY A CA 1
ATOM 757 C C . GLY A 1 98 ? -1.260 10.159 9.553 1.00 93.12 98 GLY A C 1
ATOM 758 O O . GLY A 1 98 ? -1.213 9.560 10.624 1.00 93.12 98 GLY A O 1
ATOM 759 N N . SER A 1 99 ? -2.418 10.493 8.991 1.00 94.62 99 SER A N 1
ATOM 760 C CA . SER A 1 99 ? -3.716 10.232 9.602 1.00 94.62 99 SER A CA 1
ATOM 761 C C . SER A 1 99 ? -4.516 9.273 8.732 1.00 94.62 99 SER A C 1
ATOM 763 O O . SER A 1 99 ? -4.825 9.565 7.577 1.00 94.62 99 SER A O 1
ATOM 765 N N . PHE A 1 100 ? -4.867 8.121 9.293 1.00 94.00 100 PHE A N 1
ATOM 766 C CA . PHE A 1 100 ? -5.433 7.010 8.542 1.00 94.00 100 PHE A CA 1
ATOM 767 C C . PHE A 1 100 ? -6.790 6.610 9.100 1.00 94.00 100 PHE A C 1
ATOM 769 O O . PHE A 1 100 ? -6.938 6.253 10.270 1.00 94.00 100 PHE A O 1
ATOM 776 N N . ARG A 1 101 ? -7.806 6.620 8.240 1.00 93.06 101 ARG A N 1
ATOM 777 C CA . ARG A 1 101 ? -9.052 5.904 8.508 1.00 93.06 101 ARG A CA 1
ATOM 778 C C . ARG A 1 101 ? -8.810 4.437 8.172 1.00 93.06 101 ARG A C 1
ATOM 780 O O . ARG A 1 101 ? -8.905 4.040 7.013 1.00 93.06 101 ARG A O 1
ATOM 787 N N . VAL A 1 102 ? -8.449 3.674 9.196 1.00 93.31 102 VAL A N 1
ATOM 788 C CA . VAL A 1 102 ? -8.184 2.238 9.100 1.00 93.31 102 VAL A CA 1
ATOM 789 C C . VAL A 1 102 ? -9.509 1.483 9.009 1.00 93.31 102 VAL A C 1
ATOM 791 O O . VAL A 1 102 ? -10.401 1.702 9.824 1.00 93.31 102 VAL A O 1
ATOM 794 N N . VAL A 1 103 ? -9.625 0.611 8.013 1.00 92.00 103 VAL A N 1
ATOM 795 C CA . VAL A 1 103 ? -10.715 -0.361 7.843 1.00 92.00 103 VAL A CA 1
ATOM 796 C C . VAL A 1 103 ? -10.398 -1.625 8.633 1.00 92.00 103 VAL A C 1
ATOM 798 O O . VAL A 1 103 ? -11.243 -2.153 9.353 1.00 92.00 103 VAL A O 1
ATOM 801 N N . ARG A 1 104 ? -9.157 -2.103 8.509 1.00 93.31 104 ARG A N 1
ATOM 802 C CA . ARG A 1 104 ? -8.658 -3.305 9.176 1.00 93.31 104 ARG A CA 1
ATOM 803 C C . ARG A 1 104 ? -7.135 -3.271 9.261 1.00 93.31 104 ARG A C 1
ATOM 805 O O . ARG A 1 104 ? -6.479 -2.647 8.435 1.00 93.31 104 ARG A O 1
ATOM 812 N N . ALA A 1 105 ? -6.573 -3.957 10.247 1.00 95.38 105 ALA A N 1
ATOM 813 C CA . ALA A 1 105 ? -5.148 -4.237 10.347 1.00 95.38 105 ALA A CA 1
ATOM 814 C C . ALA A 1 105 ? -4.861 -5.738 10.191 1.00 95.38 105 ALA A C 1
ATOM 816 O O . ALA A 1 105 ? -5.648 -6.590 10.621 1.00 95.38 105 ALA A O 1
ATOM 817 N N . HIS A 1 106 ? -3.700 -6.047 9.622 1.00 95.81 106 HIS A N 1
ATOM 818 C CA . HIS A 1 106 ? -3.191 -7.389 9.358 1.00 95.81 106 HIS A CA 1
ATOM 819 C C . HIS A 1 106 ? -1.776 -7.527 9.899 1.00 95.81 106 HIS A C 1
ATOM 821 O O . HIS A 1 106 ? -0.976 -6.600 9.796 1.00 95.81 106 HIS A O 1
ATOM 827 N N . THR A 1 107 ? -1.441 -8.709 10.404 1.00 95.38 107 THR A N 1
ATOM 828 C CA . THR A 1 107 ? -0.049 -9.073 10.656 1.00 95.38 107 THR A CA 1
ATOM 829 C C . THR A 1 107 ? 0.489 -9.808 9.437 1.00 95.38 107 THR A C 1
ATOM 831 O O . THR A 1 107 ? -0.096 -10.797 9.008 1.00 95.38 107 THR A O 1
ATOM 834 N N . SER A 1 108 ? 1.594 -9.330 8.869 1.00 94.50 108 SER A N 1
ATOM 835 C CA . SER A 1 108 ? 2.261 -9.973 7.735 1.00 94.50 108 SER A CA 1
ATOM 836 C C . SER A 1 108 ? 3.768 -9.811 7.863 1.00 94.50 108 SER A C 1
ATOM 838 O O . SER A 1 108 ? 4.269 -8.695 7.979 1.00 94.50 108 SER A O 1
ATOM 840 N N . HIS A 1 109 ? 4.503 -10.926 7.857 1.00 91.94 109 HIS A N 1
ATOM 841 C CA . HIS A 1 109 ? 5.972 -10.944 7.900 1.00 91.94 109 HIS A CA 1
ATOM 842 C C . HIS A 1 109 ? 6.590 -10.097 9.033 1.00 91.94 109 HIS A C 1
ATOM 844 O O . HIS A 1 109 ? 7.620 -9.453 8.842 1.00 91.94 109 HIS A O 1
ATOM 850 N N . GLY A 1 110 ? 5.958 -10.093 10.212 1.00 90.38 110 GLY A N 1
ATOM 851 C CA . GLY A 1 110 ? 6.412 -9.321 11.375 1.00 90.38 110 GLY A CA 1
ATOM 852 C C . GLY A 1 110 ? 6.054 -7.832 11.338 1.00 90.38 110 GLY A C 1
ATOM 853 O O . GLY A 1 110 ? 6.530 -7.079 12.181 1.00 90.38 110 GLY A O 1
ATOM 854 N N . HIS A 1 111 ? 5.216 -7.406 10.390 1.00 92.88 111 HIS A N 1
ATOM 855 C CA . HIS A 1 111 ? 4.726 -6.034 10.269 1.00 92.88 111 HIS A CA 1
ATOM 856 C C . HIS A 1 111 ? 3.221 -5.955 10.499 1.00 92.88 111 HIS A C 1
ATOM 858 O O . HIS A 1 111 ? 2.479 -6.879 10.160 1.00 92.88 111 HIS A O 1
ATOM 864 N N . THR A 1 112 ? 2.769 -4.811 11.008 1.00 95.12 112 THR A N 1
ATOM 865 C CA . THR A 1 112 ? 1.350 -4.446 11.038 1.00 95.12 112 THR A CA 1
ATOM 866 C C . THR A 1 112 ? 1.014 -3.654 9.780 1.00 95.12 112 THR A C 1
ATOM 868 O O . THR A 1 112 ? 1.470 -2.523 9.618 1.00 95.12 112 THR A O 1
ATOM 871 N N . VAL A 1 113 ? 0.216 -4.246 8.897 1.00 96.88 113 VAL A N 1
ATOM 872 C CA . VAL A 1 113 ? -0.278 -3.647 7.653 1.00 96.88 113 VAL A CA 1
ATOM 873 C C . VAL A 1 113 ? -1.690 -3.119 7.885 1.00 96.88 113 VAL A C 1
ATOM 875 O O . VAL A 1 113 ? -2.566 -3.855 8.331 1.00 96.88 113 VAL A O 1
ATOM 878 N N . LEU A 1 114 ? -1.920 -1.850 7.578 1.00 97.00 114 LEU A N 1
ATOM 879 C CA . LEU A 1 114 ? -3.203 -1.172 7.700 1.00 97.00 114 LEU A CA 1
ATOM 880 C C . LEU A 1 114 ? -3.869 -1.097 6.335 1.00 97.00 114 LEU A C 1
ATOM 882 O O . LEU A 1 114 ? -3.307 -0.520 5.410 1.00 97.00 114 LEU A O 1
ATOM 886 N N . GLU A 1 115 ? -5.083 -1.617 6.230 1.00 96.81 115 GLU A N 1
ATOM 887 C CA . GLU A 1 115 ? -5.993 -1.320 5.132 1.00 96.81 115 GLU A CA 1
ATOM 888 C C . GLU A 1 115 ? -6.718 -0.012 5.451 1.00 96.81 115 GLU A C 1
ATOM 890 O O . GLU A 1 115 ? -7.374 0.103 6.490 1.00 96.81 115 GLU A O 1
ATOM 895 N N . VAL A 1 116 ? -6.561 1.000 4.596 1.00 96.00 116 VAL A N 1
ATOM 896 C CA . VAL A 1 116 ? -7.012 2.373 4.865 1.00 96.00 116 VAL A CA 1
ATOM 897 C C . VAL A 1 116 ? -7.921 2.894 3.759 1.00 96.00 116 VAL A C 1
ATOM 899 O O . VAL A 1 116 ? -7.818 2.490 2.604 1.00 96.00 116 VAL A O 1
ATOM 902 N N . THR A 1 117 ? -8.822 3.815 4.105 1.00 93.56 117 THR A N 1
ATOM 903 C CA . THR A 1 117 ? -9.821 4.340 3.162 1.00 93.56 117 THR A CA 1
ATOM 904 C C . THR A 1 117 ? -10.073 5.839 3.315 1.00 93.56 117 THR A C 1
ATOM 906 O O . THR A 1 117 ? -9.723 6.461 4.322 1.00 93.56 117 THR A O 1
ATOM 909 N N . GLY A 1 118 ? -10.720 6.422 2.312 1.00 93.44 118 GLY A N 1
ATOM 910 C CA . GLY A 1 118 ? -11.254 7.775 2.328 1.00 93.44 118 GLY A CA 1
ATOM 911 C C . GLY A 1 118 ? -10.226 8.905 2.163 1.00 93.44 118 GLY A C 1
ATOM 912 O O . GLY A 1 118 ? -9.012 8.678 2.148 1.00 93.44 118 GLY A O 1
ATOM 913 N N . PRO A 1 119 ? -10.714 10.158 2.084 1.00 95.19 119 PRO A N 1
ATOM 914 C CA . PRO A 1 119 ? -9.906 11.309 1.679 1.00 95.19 119 PRO A CA 1
ATOM 915 C C . PRO A 1 119 ? -8.711 11.600 2.592 1.00 95.19 119 PRO A C 1
ATOM 917 O O . PRO A 1 119 ? -7.664 12.040 2.125 1.00 95.19 119 PRO A O 1
ATOM 920 N N . THR A 1 120 ? -8.857 11.392 3.905 1.00 94.88 120 THR A N 1
ATOM 921 C CA . THR A 1 120 ? -7.771 11.642 4.867 1.00 94.88 120 THR A CA 1
ATOM 922 C C . THR A 1 120 ? -6.605 10.689 4.643 1.00 94.88 120 THR A C 1
ATOM 924 O O . THR A 1 120 ? -5.474 11.151 4.517 1.00 94.88 120 THR A O 1
ATOM 927 N N . SER A 1 121 ? -6.893 9.396 4.489 1.00 96.31 121 SER A N 1
ATOM 928 C CA . SER A 1 121 ? -5.872 8.384 4.224 1.00 96.31 121 SER A CA 1
ATOM 929 C C . SER A 1 121 ? -5.210 8.605 2.867 1.00 96.31 121 SER A C 1
ATOM 931 O O . SER A 1 121 ? -3.992 8.526 2.778 1.00 96.31 121 SER A O 1
ATOM 933 N N . ALA A 1 122 ? -5.984 8.964 1.833 1.00 97.62 122 ALA A N 1
ATOM 934 C CA . ALA A 1 122 ? -5.449 9.266 0.504 1.00 97.62 122 ALA A CA 1
ATOM 935 C C . ALA A 1 122 ? -4.462 10.447 0.519 1.00 97.62 122 ALA A C 1
ATOM 937 O O . ALA A 1 122 ? -3.440 10.408 -0.162 1.00 97.62 122 ALA A O 1
ATOM 938 N N . ARG A 1 123 ? -4.723 11.486 1.329 1.00 97.56 123 ARG A N 1
ATOM 939 C CA . ARG A 1 123 ? -3.770 12.592 1.523 1.00 97.56 123 ARG A CA 1
ATOM 940 C C . ARG A 1 123 ? -2.478 12.120 2.181 1.00 97.56 123 ARG A C 1
ATOM 942 O O . ARG A 1 123 ? -1.413 12.412 1.656 1.00 97.56 123 ARG A O 1
ATOM 949 N N . SER A 1 124 ? -2.565 11.377 3.285 1.00 97.31 124 SER A N 1
ATOM 950 C CA . SER A 1 124 ? -1.374 10.862 3.974 1.00 97.31 124 SER A CA 1
ATOM 951 C C . SER A 1 124 ? -0.570 9.886 3.111 1.00 97.31 124 SER A C 1
ATOM 953 O O . SER A 1 124 ? 0.650 9.991 3.050 1.00 97.31 124 SER A O 1
ATOM 955 N N . TYR A 1 125 ? -1.245 9.010 2.365 1.00 97.69 125 TYR A N 1
ATOM 956 C CA . TYR A 1 125 ? -0.604 8.097 1.420 1.00 97.69 125 TYR A CA 1
ATOM 957 C C . TYR A 1 125 ? 0.127 8.861 0.304 1.00 97.69 125 TYR A C 1
ATOM 959 O O . TYR A 1 125 ? 1.295 8.597 0.025 1.00 97.69 125 TYR A O 1
ATOM 967 N N . SER A 1 126 ? -0.536 9.847 -0.314 1.00 97.50 126 SER A N 1
ATOM 968 C CA . SER A 1 126 ? 0.063 10.670 -1.373 1.00 97.50 126 SER A CA 1
ATOM 969 C C . SER A 1 126 ? 1.265 11.483 -0.875 1.00 97.50 126 SER A C 1
ATOM 971 O O . SER A 1 126 ? 2.254 11.614 -1.597 1.00 97.50 126 SER A O 1
ATOM 973 N N . SER A 1 127 ? 1.235 11.966 0.373 1.00 96.19 127 SER A N 1
ATOM 974 C CA . SER A 1 127 ? 2.406 12.584 1.006 1.00 96.19 127 SER A CA 1
ATOM 975 C C . SER A 1 127 ? 3.581 11.609 1.111 1.00 96.19 127 SER A C 1
ATOM 977 O O . SER A 1 127 ? 4.679 11.958 0.688 1.00 96.19 127 SER A O 1
ATOM 979 N N . GLY A 1 128 ? 3.352 10.373 1.572 1.00 95.50 128 GLY A N 1
ATOM 980 C CA . GLY A 1 128 ? 4.396 9.341 1.637 1.00 95.50 128 GLY A CA 1
ATOM 981 C C . GLY A 1 128 ? 5.004 9.007 0.268 1.00 95.50 128 GLY A C 1
ATOM 982 O O . GLY A 1 128 ? 6.223 8.878 0.140 1.00 95.50 128 GLY A O 1
ATOM 983 N N . LEU A 1 129 ? 4.179 8.956 -0.788 1.00 96.06 129 LEU A N 1
ATOM 984 C CA . LEU A 1 129 ? 4.662 8.829 -2.170 1.00 96.06 129 LEU A CA 1
ATOM 985 C C . LEU A 1 129 ? 5.557 10.004 -2.575 1.00 96.06 129 LEU A C 1
ATOM 987 O O . LEU A 1 129 ? 6.614 9.793 -3.164 1.00 96.06 129 LEU A O 1
ATOM 991 N N . ALA A 1 130 ? 5.139 11.238 -2.283 1.00 95.38 130 ALA A N 1
ATOM 992 C CA . ALA A 1 130 ? 5.883 12.440 -2.650 1.00 95.38 130 ALA A CA 1
ATOM 993 C C . ALA A 1 130 ? 7.226 12.540 -1.910 1.00 95.38 130 ALA A C 1
ATOM 995 O O . ALA A 1 130 ? 8.244 12.876 -2.522 1.00 95.38 130 ALA A O 1
ATOM 996 N N . GLU A 1 131 ? 7.244 12.195 -0.623 1.00 94.62 131 GLU A N 1
ATOM 997 C CA . GLU A 1 131 ? 8.466 12.082 0.174 1.00 94.62 131 GLU A CA 1
ATOM 998 C C . GLU A 1 131 ? 9.406 11.046 -0.445 1.00 94.62 131 GLU A C 1
ATOM 1000 O O . GLU A 1 131 ? 10.552 11.365 -0.768 1.00 94.62 131 GLU A O 1
ATOM 1005 N N . ARG A 1 132 ? 8.907 9.835 -0.739 1.00 94.81 132 ARG A N 1
ATOM 1006 C CA . ARG A 1 132 ? 9.744 8.804 -1.357 1.00 94.81 132 ARG A CA 1
ATOM 1007 C C . ARG A 1 132 ? 10.270 9.224 -2.727 1.00 94.81 132 ARG A C 1
ATOM 1009 O O . ARG A 1 132 ? 11.444 8.993 -3.016 1.00 94.81 132 ARG A O 1
ATOM 1016 N N . TYR A 1 133 ? 9.429 9.839 -3.556 1.00 94.62 133 TYR A N 1
ATOM 1017 C CA . TYR A 1 133 ? 9.768 10.263 -4.917 1.00 94.62 133 TYR A CA 1
ATOM 1018 C C . TYR A 1 133 ? 10.887 11.312 -4.961 1.00 94.62 133 TYR A C 1
ATOM 1020 O O . TYR A 1 133 ? 11.622 11.410 -5.946 1.00 94.62 133 TYR A O 1
ATOM 1028 N N . THR A 1 134 ? 11.015 12.112 -3.901 1.00 93.56 134 THR A N 1
ATOM 1029 C CA . THR A 1 134 ? 11.992 13.207 -3.807 1.00 93.56 134 THR A CA 1
ATOM 1030 C C . THR A 1 134 ? 13.238 12.854 -2.993 1.00 93.56 134 THR A C 1
ATOM 1032 O O . THR A 1 134 ? 14.221 13.586 -3.061 1.00 93.56 134 THR A O 1
ATOM 1035 N N . GLN A 1 135 ? 13.230 11.726 -2.278 1.00 92.44 135 GLN A N 1
ATOM 1036 C CA . GLN A 1 135 ? 14.310 11.305 -1.381 1.00 92.44 135 GLN A CA 1
ATOM 1037 C C . GLN A 1 135 ? 15.647 11.036 -2.094 1.00 92.44 135 GLN A C 1
ATOM 1039 O O . GLN A 1 135 ? 16.697 11.449 -1.609 1.00 92.44 135 GLN A O 1
ATOM 1044 N N . ASP A 1 136 ? 15.626 10.310 -3.214 1.00 92.06 136 ASP A N 1
ATOM 1045 C CA . ASP A 1 136 ? 16.821 9.932 -3.976 1.00 92.06 136 ASP A CA 1
ATOM 1046 C C . ASP A 1 136 ? 16.468 9.536 -5.419 1.00 92.06 136 ASP A C 1
ATOM 1048 O O . ASP A 1 136 ? 15.297 9.470 -5.798 1.00 92.06 136 ASP A O 1
ATOM 1052 N N . ALA A 1 137 ? 17.487 9.233 -6.231 1.00 91.88 137 ALA A N 1
ATOM 1053 C CA . ALA A 1 137 ? 17.295 8.808 -7.616 1.00 91.88 137 ALA A CA 1
ATOM 1054 C C . ALA A 1 137 ? 16.419 7.543 -7.732 1.00 91.88 137 ALA A C 1
ATOM 1056 O O . ALA A 1 137 ? 15.619 7.436 -8.657 1.00 91.88 137 ALA A O 1
ATOM 1057 N N . ALA A 1 138 ? 16.509 6.598 -6.787 1.00 90.38 138 ALA A N 1
ATOM 1058 C CA . ALA A 1 138 ? 15.663 5.403 -6.796 1.00 90.38 138 ALA A CA 1
ATOM 1059 C C . ALA A 1 138 ? 14.185 5.722 -6.502 1.00 90.38 138 ALA A C 1
ATOM 1061 O O . ALA A 1 138 ? 13.310 4.955 -6.891 1.00 90.38 138 ALA A O 1
ATOM 1062 N N . GLY A 1 139 ? 13.892 6.873 -5.891 1.00 92.31 139 GLY A N 1
ATOM 1063 C CA . GLY A 1 139 ? 12.532 7.370 -5.667 1.00 92.31 139 GLY A CA 1
ATOM 1064 C C . GLY A 1 139 ? 11.776 7.673 -6.947 1.00 92.31 139 GLY A C 1
ATOM 1065 O O . GLY A 1 139 ? 10.555 7.556 -6.978 1.00 92.31 139 GLY A O 1
ATOM 1066 N N . LYS A 1 140 ? 12.500 7.967 -8.030 1.00 94.44 140 LYS A N 1
ATOM 1067 C CA . LYS A 1 140 ? 11.918 8.195 -9.356 1.00 94.44 140 LYS A CA 1
ATOM 1068 C C . LYS A 1 140 ? 11.281 6.947 -9.962 1.00 94.44 140 LYS A C 1
ATOM 1070 O O . LYS A 1 140 ? 10.543 7.069 -10.926 1.00 94.44 140 LYS A O 1
ATOM 1075 N N . GLN A 1 141 ? 11.519 5.771 -9.382 1.00 93.81 141 GLN A N 1
ATOM 1076 C CA . GLN A 1 141 ? 10.893 4.517 -9.804 1.00 93.81 141 GLN A CA 1
ATOM 1077 C C . GLN A 1 141 ? 9.485 4.305 -9.216 1.00 93.81 141 GLN A C 1
ATOM 1079 O O . GLN A 1 141 ? 8.876 3.272 -9.467 1.00 93.81 141 GLN A O 1
ATOM 1084 N N . VAL A 1 142 ? 8.978 5.245 -8.408 1.00 91.56 142 VAL A N 1
ATOM 1085 C CA . VAL A 1 142 ? 7.652 5.166 -7.779 1.00 91.56 142 VAL A CA 1
ATOM 1086 C C . VAL A 1 142 ? 6.616 5.912 -8.614 1.00 91.56 142 VAL A C 1
ATOM 1088 O O . VAL A 1 142 ? 6.769 7.107 -8.876 1.00 91.56 142 VAL A O 1
ATOM 1091 N N . THR A 1 143 ? 5.511 5.242 -8.942 1.00 91.31 143 THR A N 1
ATOM 1092 C CA . THR A 1 143 ? 4.325 5.884 -9.521 1.00 91.31 143 THR A CA 1
ATOM 1093 C C . THR A 1 143 ? 3.740 6.890 -8.535 1.00 91.31 143 THR A C 1
ATOM 1095 O O . THR A 1 143 ? 3.318 6.536 -7.430 1.00 91.31 143 THR A O 1
ATOM 1098 N N . ARG A 1 144 ? 3.695 8.163 -8.931 1.00 91.44 144 ARG A N 1
ATOM 1099 C CA . ARG A 1 144 ? 3.039 9.209 -8.142 1.00 91.44 144 ARG A CA 1
ATOM 1100 C C . ARG A 1 144 ? 1.534 9.114 -8.347 1.00 91.44 144 ARG A C 1
ATOM 1102 O O . ARG A 1 144 ? 1.068 9.156 -9.476 1.00 91.44 144 ARG A O 1
ATOM 1109 N N . ALA A 1 145 ? 0.792 9.045 -7.249 1.00 95.38 145 ALA A N 1
ATOM 1110 C CA . ALA A 1 145 ? -0.660 9.126 -7.255 1.00 95.38 145 ALA A CA 1
ATOM 1111 C C . ALA A 1 145 ? -1.102 10.284 -6.356 1.00 95.38 145 ALA A C 1
ATOM 1113 O O . ALA A 1 145 ? -0.695 10.398 -5.193 1.00 95.38 145 ALA A O 1
ATOM 1114 N N . THR A 1 146 ? -1.919 11.173 -6.907 1.00 97.62 146 THR A N 1
ATOM 1115 C CA . THR A 1 146 ? -2.560 12.261 -6.169 1.00 97.62 146 THR A CA 1
ATOM 1116 C C . THR A 1 146 ? -3.659 11.714 -5.253 1.00 97.62 146 THR A C 1
ATOM 1118 O O . THR A 1 146 ? -4.189 10.625 -5.493 1.00 97.62 146 THR A O 1
ATOM 1121 N N . PRO A 1 147 ? -4.094 12.467 -4.226 1.00 98.31 147 PRO A N 1
ATOM 1122 C CA . PRO A 1 147 ? -5.209 12.035 -3.386 1.00 98.31 147 PRO A CA 1
ATOM 1123 C C . PRO A 1 147 ? -6.506 11.808 -4.175 1.00 98.31 147 PRO A C 1
ATOM 1125 O O . PRO A 1 147 ? -7.337 11.005 -3.760 1.00 98.31 147 PRO A O 1
ATOM 1128 N N . THR A 1 148 ? -6.703 12.522 -5.287 1.00 98.00 148 THR A N 1
ATOM 1129 C CA . THR A 1 148 ? -7.875 12.359 -6.158 1.00 98.00 148 THR A CA 1
ATOM 1130 C C . THR A 1 148 ? -7.804 11.049 -6.935 1.00 98.00 148 THR A C 1
ATOM 1132 O O . THR A 1 148 ? -8.772 10.296 -6.925 1.00 98.00 148 THR A O 1
ATOM 1135 N N . GLU A 1 149 ? -6.659 10.734 -7.545 1.00 97.81 149 GLU A N 1
ATOM 1136 C CA . GLU A 1 149 ? -6.456 9.460 -8.252 1.00 97.81 149 GLU A CA 1
ATOM 1137 C C . GLU A 1 149 ? -6.569 8.273 -7.296 1.00 97.81 149 GLU A C 1
ATOM 1139 O O . GLU A 1 149 ? -7.289 7.326 -7.592 1.00 97.81 149 GLU A O 1
ATOM 1144 N N . LEU A 1 150 ? -5.966 8.360 -6.104 1.00 98.12 150 LEU A N 1
ATOM 1145 C CA . LEU A 1 150 ? -6.074 7.329 -5.061 1.00 98.12 150 LEU A CA 1
ATOM 1146 C C . LEU A 1 150 ? -7.521 7.041 -4.637 1.00 98.12 150 LEU A C 1
ATOM 1148 O O . LEU A 1 150 ? -7.822 5.931 -4.224 1.00 98.12 150 LEU A O 1
ATOM 1152 N N . GLN A 1 151 ? -8.421 8.021 -4.712 1.00 97.19 151 GLN A N 1
ATOM 1153 C CA . GLN A 1 151 ? -9.835 7.819 -4.376 1.00 97.19 151 GLN A CA 1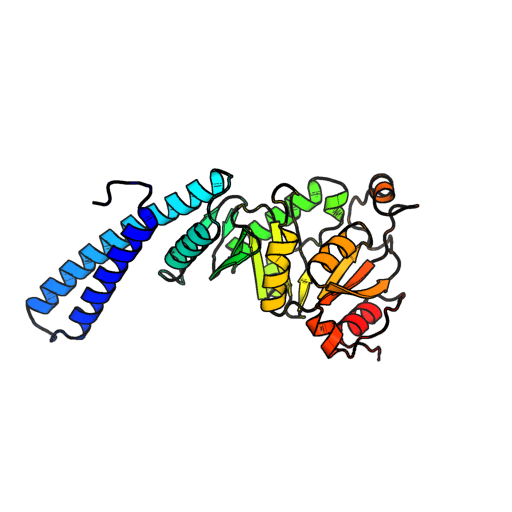
ATOM 1154 C C . GLN A 1 151 ? -10.680 7.354 -5.563 1.00 97.19 151 GLN A C 1
ATOM 1156 O O . GLN A 1 151 ? -11.734 6.761 -5.353 1.00 97.19 151 GLN A O 1
ATOM 1161 N N . ARG A 1 152 ? -10.261 7.680 -6.789 1.00 97.69 152 ARG A N 1
ATOM 1162 C CA . ARG A 1 152 ? -11.008 7.387 -8.016 1.00 97.69 152 ARG A CA 1
ATOM 1163 C C . ARG A 1 152 ? -10.645 6.024 -8.599 1.00 97.69 152 ARG A C 1
ATOM 1165 O O . ARG A 1 152 ? -11.530 5.299 -9.031 1.00 97.69 152 ARG A O 1
ATOM 1172 N N . ASP A 1 153 ? -9.354 5.706 -8.631 1.00 97.88 153 ASP A N 1
ATOM 1173 C CA . ASP A 1 153 ? -8.822 4.591 -9.418 1.00 97.88 153 ASP A CA 1
ATOM 1174 C C . ASP A 1 153 ? -8.475 3.373 -8.557 1.00 97.88 153 ASP A C 1
ATOM 1176 O O . ASP A 1 153 ? -8.324 2.273 -9.091 1.00 97.88 153 ASP A O 1
ATOM 1180 N N . PHE A 1 154 ? -8.346 3.559 -7.240 1.00 98.00 154 PHE A N 1
ATOM 1181 C CA . PHE A 1 154 ? -7.915 2.534 -6.295 1.00 98.00 154 PHE A CA 1
ATOM 1182 C C . PHE A 1 154 ? -9.030 2.169 -5.323 1.00 98.00 154 PHE A C 1
ATOM 1184 O O . PHE A 1 154 ? -9.627 3.034 -4.684 1.00 98.00 154 PHE A O 1
ATOM 1191 N N . HIS A 1 155 ? -9.266 0.867 -5.158 1.00 96.75 155 HIS A N 1
ATOM 1192 C CA . HIS A 1 155 ? -10.235 0.366 -4.181 1.00 96.75 155 HIS A CA 1
ATOM 1193 C C . HIS A 1 155 ? -9.585 -0.000 -2.842 1.00 96.75 155 HIS A C 1
ATOM 1195 O O . HIS A 1 155 ? -10.279 -0.112 -1.832 1.00 96.75 155 HIS A O 1
ATOM 1201 N N . THR A 1 156 ? -8.261 -0.188 -2.813 1.00 97.38 156 THR A N 1
ATOM 1202 C CA . THR A 1 156 ? -7.516 -0.550 -1.602 1.00 97.38 156 THR A CA 1
ATOM 1203 C C . THR A 1 156 ? -6.213 0.237 -1.520 1.00 97.38 156 THR A C 1
ATOM 1205 O O . THR A 1 156 ? -5.443 0.286 -2.475 1.00 97.38 156 THR A O 1
ATOM 1208 N N . MET A 1 157 ? -5.933 0.797 -0.342 1.00 98.38 157 MET A N 1
ATOM 1209 C CA . MET A 1 157 ? -4.627 1.337 0.037 1.00 98.38 157 MET A CA 1
ATOM 1210 C C . MET A 1 157 ? -4.135 0.598 1.282 1.00 98.38 157 MET A C 1
ATOM 1212 O O . MET A 1 157 ? -4.881 0.440 2.251 1.00 98.38 157 MET A O 1
ATOM 1216 N N . LEU A 1 158 ? -2.878 0.168 1.258 1.00 98.44 158 LEU A N 1
ATOM 1217 C CA . LEU A 1 158 ? -2.206 -0.527 2.348 1.00 98.44 158 LEU A CA 1
ATOM 1218 C C . LEU A 1 158 ? -1.019 0.302 2.825 1.00 98.44 158 LEU A C 1
ATOM 1220 O O . LEU A 1 158 ? -0.194 0.705 2.011 1.00 98.44 158 LEU A O 1
ATOM 1224 N N . VAL A 1 159 ? -0.900 0.522 4.131 1.00 97.69 159 VAL A N 1
ATOM 1225 C CA . VAL A 1 159 ? 0.214 1.273 4.733 1.00 97.69 159 VAL A CA 1
ATOM 1226 C C . VAL A 1 159 ? 0.754 0.486 5.915 1.00 97.69 159 VAL A C 1
ATOM 1228 O O . VAL A 1 159 ? -0.021 -0.073 6.688 1.00 97.69 159 VAL A O 1
ATOM 1231 N N . LEU A 1 160 ? 2.070 0.417 6.090 1.00 95.81 160 LEU A N 1
ATOM 1232 C CA . LEU A 1 160 ? 2.621 -0.102 7.342 1.00 95.81 160 LEU A CA 1
ATOM 1233 C C . LEU A 1 160 ? 2.264 0.833 8.503 1.00 95.81 160 LEU A C 1
ATOM 1235 O O . LEU A 1 160 ? 2.212 2.045 8.338 1.00 95.81 160 LEU A O 1
ATOM 1239 N N . ALA A 1 161 ? 2.031 0.296 9.699 1.00 93.62 161 ALA A N 1
ATOM 1240 C CA . ALA A 1 161 ? 1.639 1.111 10.854 1.00 93.62 161 ALA A CA 1
ATOM 1241 C C . ALA A 1 161 ? 2.704 2.140 11.294 1.00 93.62 161 ALA A C 1
ATOM 1243 O O . ALA A 1 161 ? 2.389 3.067 12.036 1.00 93.62 161 ALA A O 1
ATOM 1244 N N . ASP A 1 162 ? 3.948 1.983 10.837 1.00 90.81 162 ASP A N 1
ATOM 1245 C CA . ASP A 1 162 ? 5.035 2.954 10.997 1.00 90.81 162 ASP A CA 1
ATOM 1246 C C . ASP A 1 162 ? 5.033 4.063 9.921 1.00 90.81 162 ASP A C 1
ATOM 1248 O O . ASP A 1 162 ? 5.875 4.961 9.965 1.00 90.81 162 ASP A O 1
ATOM 1252 N N . GLY A 1 163 ? 4.112 4.010 8.955 1.00 91.19 163 GLY A N 1
ATOM 1253 C CA . GLY A 1 163 ? 3.939 4.994 7.886 1.00 91.19 163 GLY A CA 1
ATOM 1254 C C . GLY A 1 163 ? 4.986 4.957 6.776 1.00 91.19 163 GLY A C 1
ATOM 1255 O O . GLY A 1 163 ? 4.915 5.767 5.853 1.00 91.19 163 GLY A O 1
ATOM 1256 N N . ARG A 1 164 ? 5.963 4.048 6.845 1.00 92.06 164 ARG A N 1
ATOM 1257 C CA . ARG A 1 164 ? 7.200 4.134 6.049 1.00 92.06 164 ARG A CA 1
ATOM 1258 C C . ARG A 1 164 ? 7.152 3.403 4.717 1.00 92.06 164 ARG A C 1
ATOM 1260 O O . ARG A 1 164 ? 8.092 3.479 3.924 1.00 92.06 164 ARG A O 1
ATOM 1267 N N . ALA A 1 165 ? 6.077 2.666 4.471 1.00 95.62 165 ALA A N 1
ATOM 1268 C CA . ALA A 1 165 ? 5.845 1.969 3.220 1.00 95.62 165 ALA A CA 1
ATOM 1269 C C . ALA A 1 165 ? 4.351 1.769 2.960 1.00 95.62 165 ALA A C 1
ATOM 1271 O O . ALA A 1 165 ? 3.562 1.648 3.902 1.00 95.62 165 ALA A O 1
ATOM 1272 N N . GLY A 1 166 ? 3.990 1.662 1.683 1.00 97.38 166 GLY A N 1
ATOM 1273 C CA . GLY A 1 166 ? 2.629 1.374 1.253 1.00 97.38 166 GLY A CA 1
ATOM 1274 C C . GLY A 1 166 ? 2.552 0.704 -0.116 1.00 97.38 166 GLY A C 1
ATOM 1275 O O . GLY A 1 166 ? 3.522 0.697 -0.875 1.00 97.38 166 GLY A O 1
ATOM 1276 N N . ALA A 1 167 ? 1.398 0.103 -0.396 1.00 98.12 167 ALA A N 1
ATOM 1277 C CA . ALA A 1 167 ? 1.000 -0.404 -1.709 1.00 98.12 167 ALA A CA 1
ATOM 1278 C C . ALA A 1 167 ? -0.494 -0.123 -1.936 1.00 98.12 167 ALA A C 1
ATOM 1280 O O . ALA A 1 167 ? -1.274 -0.169 -0.984 1.00 98.12 167 ALA A O 1
ATOM 1281 N N . ALA A 1 168 ? -0.911 0.140 -3.174 1.00 98.31 168 ALA A N 1
ATOM 1282 C CA . ALA A 1 168 ? -2.314 0.379 -3.499 1.00 98.31 168 ALA A CA 1
ATOM 1283 C C . ALA A 1 168 ? -2.764 -0.514 -4.660 1.00 98.31 168 ALA A C 1
ATOM 1285 O O . ALA A 1 168 ? -1.970 -0.848 -5.536 1.00 98.31 168 ALA A O 1
ATOM 1286 N N . VAL A 1 169 ? -4.038 -0.909 -4.656 1.00 98.50 169 VAL A N 1
ATOM 1287 C CA . VAL A 1 169 ? -4.636 -1.777 -5.680 1.00 98.50 169 VAL A CA 1
ATOM 1288 C C . VAL A 1 169 ? -5.697 -1.002 -6.450 1.00 98.50 169 VAL A C 1
ATOM 1290 O O . VAL A 1 169 ? -6.643 -0.464 -5.857 1.00 98.50 169 VAL A O 1
ATOM 1293 N N . ARG A 1 170 ? -5.515 -0.917 -7.769 1.00 98.06 170 ARG A N 1
ATOM 1294 C CA . ARG A 1 170 ? -6.464 -0.298 -8.696 1.00 98.06 170 ARG A CA 1
ATOM 1295 C C . ARG A 1 170 ? -7.687 -1.175 -8.925 1.00 98.06 170 ARG A C 1
ATOM 1297 O O . ARG A 1 170 ? -7.621 -2.390 -8.795 1.00 98.06 170 ARG A O 1
ATOM 1304 N N . HIS A 1 171 ? -8.785 -0.574 -9.385 1.00 97.25 171 HIS A N 1
ATOM 1305 C CA . HIS A 1 171 ? -9.971 -1.307 -9.856 1.00 97.25 171 HIS A CA 1
ATOM 1306 C C . HIS A 1 171 ? -9.680 -2.305 -10.991 1.00 97.25 171 HIS A C 1
ATOM 1308 O O . HIS A 1 171 ? -10.413 -3.279 -11.135 1.00 97.25 171 HIS A O 1
ATOM 1314 N N . SER A 1 172 ? -8.613 -2.094 -11.767 1.00 95.81 172 SER A N 1
ATOM 1315 C CA . SER A 1 172 ? -8.135 -3.030 -12.796 1.00 95.81 172 SER A CA 1
ATOM 1316 C C . SER A 1 172 ? -7.434 -4.272 -12.229 1.00 95.81 172 SER A C 1
ATOM 1318 O O . SER A 1 172 ? -7.191 -5.222 -12.968 1.00 95.81 172 SER A O 1
ATOM 1320 N N . GLY A 1 173 ? -7.078 -4.270 -10.941 1.00 97.81 173 GLY A N 1
ATOM 1321 C CA . GLY A 1 173 ? -6.216 -5.274 -10.317 1.00 97.81 173 GLY A CA 1
ATOM 1322 C C . GLY A 1 173 ? -4.717 -4.959 -10.397 1.00 97.81 173 GLY A C 1
ATOM 1323 O O . GLY A 1 173 ? -3.918 -5.771 -9.930 1.00 97.81 173 GLY A O 1
ATOM 1324 N N . GLU A 1 174 ? -4.316 -3.810 -10.955 1.00 98.38 174 GLU A N 1
ATOM 1325 C CA . GLU A 1 174 ? -2.920 -3.351 -10.923 1.00 98.38 174 GLU A CA 1
ATOM 1326 C C . GLU A 1 174 ? -2.533 -2.975 -9.484 1.00 98.38 174 GLU A C 1
ATOM 1328 O O . GLU A 1 174 ? -3.205 -2.170 -8.829 1.00 98.38 174 GLU A O 1
ATOM 1333 N N . ILE A 1 175 ? -1.432 -3.528 -8.987 1.00 98.50 175 ILE A N 1
ATOM 1334 C CA . ILE A 1 175 ? -0.780 -3.082 -7.761 1.00 98.50 175 ILE A CA 1
ATOM 1335 C C . ILE A 1 175 ? 0.200 -1.980 -8.148 1.00 98.50 175 ILE A C 1
ATOM 1337 O O . ILE A 1 175 ? 1.245 -2.239 -8.740 1.00 98.50 175 ILE A O 1
ATOM 1341 N N . SER A 1 176 ? -0.138 -0.752 -7.776 1.00 97.12 176 SER A N 1
ATOM 1342 C CA . SER A 1 176 ? 0.596 0.453 -8.157 1.00 97.12 176 SER A CA 1
ATOM 1343 C C . SER A 1 176 ? 0.901 1.315 -6.936 1.00 97.12 176 SER A C 1
ATOM 1345 O O . SER A 1 176 ? 0.555 0.974 -5.799 1.00 97.12 176 SER A O 1
ATOM 1347 N N . ALA A 1 177 ? 1.569 2.447 -7.167 1.00 94.38 177 ALA A N 1
ATOM 1348 C CA . ALA A 1 177 ? 1.920 3.413 -6.124 1.00 94.38 177 ALA A CA 1
ATOM 1349 C C . ALA A 1 177 ? 2.593 2.748 -4.901 1.00 94.38 177 ALA A C 1
ATOM 1351 O O . ALA A 1 177 ? 2.294 3.062 -3.746 1.00 94.38 177 ALA A O 1
ATOM 1352 N N . VAL A 1 178 ? 3.474 1.775 -5.158 1.00 95.62 178 VAL A N 1
ATOM 1353 C CA . VAL A 1 178 ? 4.226 1.069 -4.118 1.00 95.62 178 VAL A CA 1
ATOM 1354 C C . VAL A 1 178 ? 5.404 1.936 -3.692 1.00 95.62 178 VAL A C 1
ATOM 1356 O O . VAL A 1 178 ? 6.201 2.357 -4.527 1.00 95.62 178 VAL A O 1
ATOM 1359 N N . TYR A 1 179 ? 5.553 2.177 -2.392 1.00 95.38 179 TYR A N 1
ATOM 1360 C CA . TYR A 1 179 ? 6.671 2.953 -1.861 1.00 95.38 179 TYR A CA 1
ATOM 1361 C C . TYR A 1 179 ? 7.230 2.358 -0.575 1.00 95.38 179 TYR A C 1
ATOM 1363 O O . TYR A 1 179 ? 6.543 1.666 0.174 1.00 95.38 179 TYR A O 1
ATOM 1371 N N . SER A 1 180 ? 8.504 2.644 -0.320 1.00 93.12 180 SER A N 1
ATOM 1372 C CA . SER A 1 180 ? 9.163 2.402 0.959 1.00 93.12 180 SER A CA 1
ATOM 1373 C C . SER A 1 180 ? 10.358 3.334 1.098 1.00 93.12 180 SER A C 1
ATOM 1375 O O . SER A 1 180 ? 11.149 3.441 0.159 1.00 93.12 180 SER A O 1
ATOM 1377 N N . ASP A 1 181 ? 10.520 3.947 2.269 1.00 88.75 181 ASP A N 1
ATOM 1378 C CA . ASP A 1 181 ? 11.693 4.768 2.608 1.00 88.75 181 ASP A CA 1
ATOM 1379 C C . ASP A 1 181 ? 12.978 3.946 2.860 1.00 88.75 181 ASP A C 1
ATOM 1381 O O . ASP A 1 181 ? 14.054 4.503 3.083 1.00 88.75 181 ASP A O 1
ATOM 1385 N N . GLY A 1 182 ? 12.871 2.610 2.815 1.00 85.81 182 GLY A N 1
ATOM 1386 C CA . GLY A 1 182 ? 13.969 1.657 2.987 1.00 85.81 182 GLY A CA 1
ATOM 1387 C C . GLY A 1 182 ? 14.295 1.287 4.438 1.00 85.81 182 GLY A C 1
ATOM 1388 O O . GLY A 1 182 ? 15.099 0.379 4.665 1.00 85.81 182 GLY A O 1
ATOM 1389 N N . SER A 1 183 ? 13.677 1.931 5.427 1.00 88.50 183 SER A N 1
ATOM 1390 C CA . SER A 1 183 ? 13.972 1.688 6.842 1.00 88.50 183 SER A CA 1
ATOM 1391 C C . SER A 1 183 ? 13.200 0.496 7.428 1.00 88.50 183 SER A C 1
ATOM 1393 O O . SER A 1 183 ? 13.717 -0.199 8.307 1.00 88.50 183 SER A O 1
ATOM 1395 N N . SER A 1 184 ? 12.024 0.178 6.880 1.00 89.38 184 SER A N 1
ATOM 1396 C CA . SER A 1 184 ? 11.218 -0.990 7.267 1.00 89.38 184 SER A CA 1
ATOM 1397 C C . SER A 1 184 ? 11.602 -2.213 6.431 1.00 89.38 184 SER A C 1
ATOM 1399 O O . SER A 1 184 ? 11.013 -2.519 5.390 1.00 89.38 184 SER A O 1
ATOM 1401 N N . ARG A 1 185 ? 12.644 -2.934 6.869 1.00 89.19 185 ARG A N 1
ATOM 1402 C CA . ARG A 1 185 ? 13.127 -4.135 6.165 1.00 89.19 185 ARG A CA 1
ATOM 1403 C C . ARG A 1 185 ? 12.004 -5.158 5.986 1.00 89.19 185 ARG A C 1
ATOM 1405 O O . ARG A 1 185 ? 11.340 -5.550 6.939 1.00 89.19 185 ARG A O 1
ATOM 1412 N N . GLY A 1 186 ? 11.837 -5.634 4.754 1.00 90.31 186 GLY A N 1
ATOM 1413 C CA . GLY A 1 186 ? 10.795 -6.604 4.417 1.00 90.31 186 GLY A CA 1
ATOM 1414 C C . GLY A 1 186 ? 9.421 -5.995 4.133 1.00 90.31 186 GLY A C 1
ATOM 1415 O O . GLY A 1 186 ? 8.501 -6.766 3.881 1.00 90.31 186 GLY A O 1
ATOM 1416 N N . ALA A 1 187 ? 9.281 -4.663 4.083 1.00 93.88 187 ALA A N 1
ATOM 1417 C CA . ALA A 1 187 ? 8.014 -3.987 3.792 1.00 93.88 187 ALA A CA 1
ATOM 1418 C C . ALA A 1 187 ? 7.287 -4.549 2.560 1.00 93.88 187 ALA A C 1
ATOM 1420 O O . ALA A 1 187 ? 6.112 -4.893 2.636 1.00 93.88 187 ALA A O 1
ATOM 1421 N N . THR A 1 188 ? 7.991 -4.746 1.441 1.00 92.50 188 THR A N 1
ATOM 1422 C CA . THR A 1 188 ? 7.389 -5.308 0.220 1.00 92.50 188 THR A CA 1
ATOM 1423 C C . THR A 1 188 ? 6.878 -6.741 0.407 1.00 92.50 188 THR A C 1
ATOM 1425 O O . THR A 1 188 ? 5.863 -7.110 -0.176 1.00 92.50 188 THR A O 1
ATOM 1428 N N . ARG A 1 189 ? 7.541 -7.554 1.243 1.00 92.56 189 ARG A N 1
ATOM 1429 C CA . ARG A 1 189 ? 7.081 -8.916 1.575 1.00 92.56 189 ARG A CA 1
ATOM 1430 C C . ARG A 1 189 ? 5.882 -8.897 2.520 1.00 92.56 189 ARG A C 1
ATOM 1432 O O . ARG A 1 189 ? 5.093 -9.828 2.492 1.00 92.56 189 ARG A O 1
ATOM 1439 N N . ALA A 1 190 ? 5.735 -7.850 3.329 1.00 94.88 190 ALA A N 1
ATOM 1440 C CA . ALA A 1 190 ? 4.562 -7.667 4.172 1.00 94.88 190 ALA A CA 1
ATOM 1441 C C . ALA A 1 190 ? 3.341 -7.181 3.371 1.00 94.88 190 ALA A C 1
ATOM 1443 O O . ALA A 1 190 ? 2.245 -7.710 3.548 1.00 94.88 190 ALA A O 1
ATOM 1444 N N . LEU A 1 191 ? 3.543 -6.202 2.482 1.00 97.69 191 LEU A N 1
ATOM 1445 C CA . LEU A 1 191 ? 2.482 -5.503 1.750 1.00 97.69 191 LEU A CA 1
ATOM 1446 C C . LEU A 1 191 ? 1.910 -6.313 0.581 1.00 97.69 191 LEU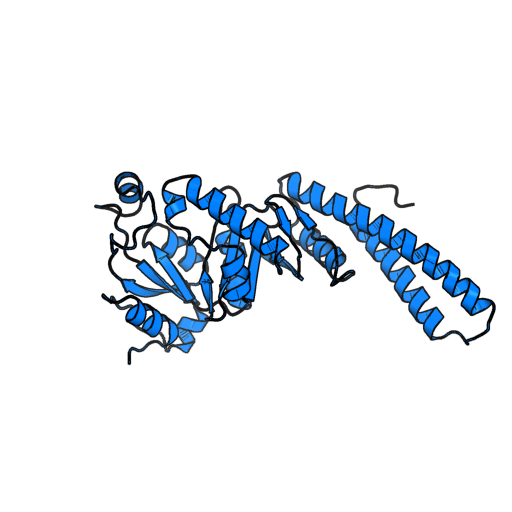 A C 1
ATOM 1448 O O . LEU A 1 191 ? 0.692 -6.416 0.457 1.00 97.69 191 LEU A O 1
ATOM 1452 N N . LEU A 1 192 ? 2.762 -6.882 -0.280 1.00 97.19 192 LEU A N 1
ATOM 1453 C CA . LEU A 1 192 ? 2.295 -7.474 -1.539 1.00 97.19 192 LEU A CA 1
ATOM 1454 C C . LEU A 1 192 ? 1.400 -8.712 -1.387 1.00 97.19 192 LEU A C 1
ATOM 1456 O O . LEU A 1 192 ? 0.448 -8.806 -2.158 1.00 97.19 192 LEU A O 1
ATOM 1460 N N . PRO A 1 193 ? 1.608 -9.622 -0.414 1.00 95.44 193 PRO A N 1
ATOM 1461 C CA . PRO A 1 193 ? 0.662 -10.714 -0.188 1.00 95.44 193 PRO A CA 1
ATOM 1462 C C . PRO A 1 193 ? -0.742 -10.205 0.154 1.00 95.44 193 PRO A C 1
ATOM 1464 O O . PRO A 1 193 ? -1.721 -10.676 -0.412 1.00 95.44 193 PRO A O 1
ATOM 1467 N N . ILE A 1 194 ? -0.842 -9.174 1.000 1.00 97.50 194 ILE A N 1
ATOM 1468 C CA . ILE A 1 194 ? -2.133 -8.568 1.354 1.00 97.50 194 ILE A CA 1
ATOM 1469 C C . ILE A 1 194 ? -2.741 -7.840 0.146 1.00 97.50 194 ILE A C 1
ATOM 1471 O O . ILE A 1 194 ? -3.947 -7.913 -0.065 1.00 97.50 194 ILE A O 1
ATOM 1475 N N . ALA A 1 195 ? -1.929 -7.172 -0.680 1.00 98.19 195 ALA A N 1
ATOM 1476 C CA . ALA A 1 195 ? -2.406 -6.557 -1.920 1.00 98.19 195 ALA A CA 1
ATOM 1477 C C . ALA A 1 195 ? -2.984 -7.607 -2.887 1.00 98.19 195 ALA A C 1
ATOM 1479 O O . ALA A 1 195 ? -4.057 -7.395 -3.452 1.00 98.19 195 ALA A O 1
ATOM 1480 N N . ALA A 1 196 ? -2.323 -8.761 -3.019 1.00 97.25 196 ALA A N 1
ATOM 1481 C CA . ALA A 1 196 ? -2.806 -9.875 -3.829 1.00 97.25 196 ALA A CA 1
ATOM 1482 C C . ALA A 1 196 ? -4.119 -10.465 -3.284 1.00 97.25 196 ALA A C 1
ATOM 1484 O O . ALA A 1 196 ? -5.078 -10.637 -4.033 1.00 97.25 196 ALA A O 1
ATOM 1485 N N . GLU A 1 197 ? -4.219 -10.667 -1.965 1.00 96.38 197 GLU A N 1
ATOM 1486 C CA . GLU A 1 197 ? -5.466 -11.078 -1.297 1.00 96.38 197 GLU A CA 1
ATOM 1487 C C . GLU A 1 197 ? -6.620 -10.086 -1.506 1.00 96.38 197 GLU A C 1
ATOM 1489 O O . GLU A 1 197 ? -7.787 -10.453 -1.372 1.00 96.38 197 GLU A O 1
ATOM 1494 N N . ARG A 1 198 ? -6.319 -8.818 -1.810 1.00 97.25 198 ARG A N 1
ATOM 1495 C CA . ARG A 1 198 ? -7.310 -7.780 -2.120 1.00 97.25 198 ARG A CA 1
ATOM 1496 C C . ARG A 1 198 ? -7.628 -7.656 -3.604 1.00 97.25 198 ARG A C 1
ATOM 1498 O O . ARG A 1 198 ? -8.311 -6.720 -3.981 1.00 97.25 198 ARG A O 1
ATOM 1505 N N . GLY A 1 199 ? -7.213 -8.607 -4.435 1.00 97.31 199 GLY A N 1
ATOM 1506 C CA . GLY A 1 199 ? -7.520 -8.604 -5.868 1.00 97.31 199 GLY A CA 1
ATOM 1507 C C . GLY A 1 199 ? -6.433 -7.972 -6.734 1.00 97.31 199 GLY A C 1
ATOM 1508 O O . GLY A 1 199 ? -6.629 -7.817 -7.937 1.00 97.31 199 GLY A O 1
ATOM 1509 N N . GLY A 1 200 ? -5.273 -7.654 -6.154 1.00 98.38 200 GLY A N 1
ATOM 1510 C CA . GLY A 1 200 ? -4.081 -7.330 -6.923 1.00 98.38 200 GLY A CA 1
ATOM 1511 C C . GLY A 1 200 ? -3.603 -8.549 -7.715 1.00 98.38 200 GLY A C 1
ATOM 1512 O O . GLY A 1 200 ? -3.327 -9.603 -7.146 1.00 98.38 200 GLY A O 1
ATOM 1513 N N . THR A 1 201 ? -3.508 -8.423 -9.032 1.00 98.38 201 THR A N 1
ATOM 1514 C CA . THR A 1 201 ? -3.165 -9.536 -9.935 1.00 98.38 201 THR A CA 1
ATOM 1515 C C . THR A 1 201 ? -1.887 -9.297 -10.716 1.00 98.38 201 THR A C 1
ATOM 1517 O O . THR A 1 201 ? -1.230 -10.260 -11.106 1.00 98.38 201 THR A O 1
ATOM 1520 N N . HIS A 1 202 ? -1.516 -8.037 -10.924 1.00 98.50 202 HIS A N 1
ATOM 1521 C CA . HIS A 1 202 ? -0.357 -7.651 -11.715 1.00 98.50 202 HIS A CA 1
ATOM 1522 C C . HIS A 1 202 ? 0.244 -6.343 -11.211 1.00 98.50 202 HIS A C 1
ATOM 1524 O O . HIS A 1 202 ? -0.365 -5.636 -10.413 1.00 98.50 202 HIS A O 1
ATOM 1530 N N . LEU A 1 203 ? 1.460 -6.053 -11.650 1.00 98.38 203 LEU A N 1
ATOM 1531 C CA . LEU A 1 203 ? 2.153 -4.789 -11.450 1.00 98.38 203 LEU A CA 1
ATOM 1532 C C . LEU A 1 203 ? 3.121 -4.555 -12.602 1.00 98.38 203 LEU A C 1
ATOM 1534 O O . LEU A 1 203 ? 3.505 -5.491 -13.309 1.00 98.38 203 LEU A O 1
ATOM 1538 N N . GLU A 1 204 ? 3.585 -3.322 -12.711 1.00 97.69 204 GLU A N 1
ATOM 1539 C CA . GLU A 1 204 ? 4.721 -2.965 -13.543 1.00 97.69 204 GLU A CA 1
ATOM 1540 C C . GLU A 1 204 ? 5.821 -2.307 -12.717 1.00 97.69 204 GLU A C 1
ATOM 1542 O O . GLU A 1 204 ? 5.588 -1.736 -11.647 1.00 97.69 204 GLU A O 1
ATOM 1547 N N . CYS A 1 205 ? 7.049 -2.401 -13.212 1.00 97.31 205 CYS A N 1
ATOM 1548 C CA . CYS A 1 205 ? 8.178 -1.697 -12.635 1.00 97.31 205 CYS A CA 1
ATOM 1549 C C . CYS A 1 205 ? 9.343 -1.589 -13.605 1.00 97.31 205 CYS A C 1
ATOM 1551 O O . CYS A 1 205 ? 9.519 -2.437 -14.476 1.00 97.31 205 CYS A O 1
ATOM 1553 N N . PHE A 1 206 ? 10.210 -0.609 -13.376 1.00 97.12 206 PHE A N 1
ATOM 1554 C CA . PHE A 1 206 ? 11.513 -0.557 -14.027 1.00 97.12 206 PHE A CA 1
ATOM 1555 C C . PHE A 1 206 ? 12.338 -1.820 -13.718 1.00 97.12 206 PHE A C 1
ATOM 1557 O O . PHE A 1 206 ? 12.439 -2.235 -12.558 1.00 97.12 206 PHE A O 1
ATOM 1564 N N . ASP A 1 207 ? 12.969 -2.402 -14.740 1.00 96.00 207 ASP A N 1
ATOM 1565 C CA . ASP A 1 207 ? 13.824 -3.592 -14.662 1.00 96.00 207 ASP A CA 1
ATOM 1566 C C . ASP A 1 207 ? 15.180 -3.273 -14.005 1.00 96.00 207 ASP A C 1
ATOM 1568 O O . ASP A 1 207 ? 16.239 -3.221 -14.630 1.00 96.00 207 ASP A O 1
ATOM 1572 N N . THR A 1 208 ? 15.124 -2.973 -12.706 1.00 94.56 208 THR A N 1
ATOM 1573 C CA . THR A 1 208 ? 16.270 -2.653 -11.850 1.00 94.56 208 THR A CA 1
ATOM 1574 C C . THR A 1 208 ? 16.487 -3.777 -10.821 1.00 94.56 208 THR A C 1
ATOM 1576 O O . THR A 1 208 ? 16.638 -4.956 -11.142 1.00 94.56 208 THR A O 1
ATOM 1579 N N . PHE A 1 209 ? 16.479 -3.450 -9.529 1.00 91.75 209 PHE A N 1
ATOM 1580 C CA . PHE A 1 209 ? 16.372 -4.409 -8.437 1.00 91.75 209 PHE A CA 1
ATOM 1581 C C . PHE A 1 209 ? 14.913 -4.802 -8.137 1.00 91.75 209 PHE A C 1
ATOM 1583 O O . PHE A 1 209 ? 14.694 -5.794 -7.434 1.00 91.75 209 PHE A O 1
ATOM 1590 N N . LEU A 1 210 ? 13.930 -4.042 -8.638 1.00 94.69 210 LEU A N 1
ATOM 1591 C CA . LEU A 1 210 ? 12.510 -4.208 -8.315 1.00 94.69 210 LEU A CA 1
ATOM 1592 C C . LEU A 1 210 ? 11.942 -5.575 -8.733 1.00 94.69 210 LEU A C 1
ATOM 1594 O O . LEU A 1 210 ? 11.396 -6.244 -7.849 1.00 94.69 210 LEU A O 1
ATOM 1598 N N . PRO A 1 211 ? 12.162 -6.094 -9.963 1.00 96.25 211 PRO A N 1
ATOM 1599 C CA . PRO A 1 211 ? 11.629 -7.406 -10.338 1.00 96.25 211 PRO A CA 1
ATOM 1600 C C . PRO A 1 211 ? 12.127 -8.529 -9.428 1.00 96.25 211 PRO A C 1
ATOM 1602 O O . PRO A 1 211 ? 11.382 -9.440 -9.080 1.00 96.25 211 PRO A O 1
ATOM 1605 N N . LYS A 1 212 ? 13.374 -8.439 -8.945 1.00 95.12 212 LYS A N 1
ATOM 1606 C CA . LYS A 1 212 ? 13.924 -9.408 -7.982 1.00 95.12 212 LYS A CA 1
ATOM 1607 C C . LYS A 1 212 ? 13.232 -9.323 -6.623 1.00 95.12 212 LYS A C 1
ATOM 1609 O O . LYS A 1 212 ? 13.110 -10.343 -5.946 1.00 95.12 212 LYS A O 1
ATOM 1614 N N . ILE A 1 213 ? 12.838 -8.127 -6.177 1.00 93.81 213 ILE A N 1
ATOM 1615 C CA . ILE A 1 213 ? 12.056 -7.958 -4.945 1.00 93.81 213 ILE A CA 1
ATOM 1616 C C . ILE A 1 213 ? 10.673 -8.582 -5.129 1.00 93.81 213 ILE A C 1
ATOM 1618 O O . ILE A 1 213 ? 10.265 -9.373 -4.282 1.00 93.81 213 ILE A O 1
ATOM 1622 N N . TYR A 1 214 ? 9.989 -8.272 -6.229 1.00 96.44 214 TYR A N 1
ATOM 1623 C CA . TYR A 1 214 ? 8.635 -8.756 -6.490 1.00 96.44 214 TYR A CA 1
ATOM 1624 C C . TYR A 1 214 ? 8.583 -10.264 -6.738 1.00 96.44 214 TYR A C 1
ATOM 1626 O O . TYR A 1 214 ? 7.704 -10.934 -6.200 1.00 96.44 214 TYR A O 1
ATOM 1634 N N . ALA A 1 215 ? 9.589 -10.837 -7.401 1.00 96.69 215 ALA A N 1
ATOM 1635 C CA . ALA A 1 215 ? 9.727 -12.285 -7.542 1.00 96.69 215 ALA A CA 1
ATOM 1636 C C . ALA A 1 215 ? 9.812 -13.005 -6.187 1.00 96.69 215 ALA A C 1
ATOM 1638 O O . ALA A 1 215 ? 9.182 -14.040 -5.985 1.00 96.69 215 ALA A O 1
ATOM 1639 N N . ARG A 1 216 ? 10.513 -12.428 -5.199 1.00 94.12 216 ARG A N 1
ATOM 1640 C CA . ARG A 1 216 ? 10.544 -12.976 -3.827 1.00 94.12 216 ARG A CA 1
ATOM 1641 C C . ARG A 1 216 ? 9.207 -12.867 -3.089 1.00 94.12 216 ARG A C 1
ATOM 1643 O O . ARG A 1 216 ? 9.047 -13.522 -2.061 1.00 94.12 216 ARG A O 1
ATOM 1650 N N . SER A 1 217 ? 8.287 -12.047 -3.587 1.00 93.06 217 SER A N 1
ATOM 1651 C CA . SER A 1 217 ? 6.907 -11.939 -3.111 1.00 93.06 217 SER A CA 1
ATOM 1652 C C . SER A 1 217 ? 5.917 -12.739 -3.973 1.00 93.06 217 SER A C 1
ATOM 1654 O O . SER A 1 217 ? 4.715 -12.570 -3.801 1.00 93.06 217 SER A O 1
ATOM 1656 N N . GLY A 1 218 ? 6.392 -13.608 -4.877 1.00 94.50 218 GLY A N 1
ATOM 1657 C CA . GLY A 1 218 ? 5.542 -14.513 -5.661 1.00 94.50 218 GLY A CA 1
ATOM 1658 C C . GLY A 1 218 ? 5.032 -13.948 -6.989 1.00 94.50 218 GLY A C 1
ATOM 1659 O O . GLY A 1 218 ? 4.030 -14.440 -7.501 1.00 94.50 218 GLY A O 1
ATOM 1660 N N . PHE A 1 219 ? 5.688 -12.921 -7.538 1.00 97.88 219 PHE A N 1
ATOM 1661 C CA . PHE A 1 219 ? 5.364 -12.383 -8.862 1.00 97.88 219 PHE A CA 1
ATOM 1662 C C . PHE A 1 219 ? 6.229 -13.011 -9.959 1.00 97.88 219 PHE A C 1
ATOM 1664 O O . PHE A 1 219 ? 7.416 -13.272 -9.764 1.00 97.88 219 PHE A O 1
ATOM 1671 N N . VAL A 1 220 ? 5.648 -13.191 -11.139 1.00 98.25 220 VAL A N 1
ATOM 1672 C CA . VAL A 1 220 ? 6.276 -13.793 -12.318 1.00 98.25 220 VAL A CA 1
ATOM 1673 C C . VAL A 1 220 ? 6.282 -12.771 -13.449 1.00 98.25 220 VAL A C 1
ATOM 1675 O O . VAL A 1 220 ? 5.241 -12.204 -13.771 1.00 98.25 220 VAL A O 1
ATOM 1678 N N . LYS A 1 221 ? 7.451 -12.520 -14.050 1.00 98.25 221 LYS A N 1
ATOM 1679 C CA . LYS A 1 221 ? 7.587 -11.646 -15.229 1.00 98.25 221 LYS A CA 1
ATOM 1680 C C . LYS A 1 221 ? 6.895 -12.289 -16.430 1.00 98.25 221 LYS A C 1
ATOM 1682 O O . LYS A 1 221 ? 7.173 -13.446 -16.727 1.00 98.25 221 LYS A O 1
ATOM 1687 N N . VAL A 1 222 ? 6.060 -11.523 -17.131 1.00 98.50 222 VAL A N 1
ATOM 1688 C CA . VAL A 1 222 ? 5.337 -11.985 -18.332 1.00 98.50 222 VAL A CA 1
ATOM 1689 C C . VAL A 1 222 ? 5.492 -11.055 -19.530 1.00 98.50 222 VAL A C 1
ATOM 1691 O O . VAL A 1 222 ? 5.455 -11.531 -20.660 1.00 98.50 222 VAL A O 1
ATOM 1694 N N . ALA A 1 223 ? 5.730 -9.760 -19.317 1.00 98.50 223 ALA A N 1
ATOM 1695 C CA . ALA A 1 223 ? 5.974 -8.830 -20.413 1.00 98.50 223 ALA A CA 1
ATOM 1696 C C . ALA A 1 223 ? 7.097 -7.837 -20.098 1.00 98.50 223 ALA A C 1
ATOM 1698 O O . ALA A 1 223 ? 7.459 -7.622 -18.935 1.00 98.50 223 ALA A O 1
ATOM 1699 N N . SER A 1 224 ? 7.654 -7.225 -21.139 1.00 98.31 224 SER A N 1
ATOM 1700 C CA . SER A 1 224 ? 8.495 -6.038 -21.010 1.00 98.31 224 SER A CA 1
ATOM 1701 C C . SER A 1 224 ? 8.367 -5.105 -22.207 1.00 98.31 224 SER A C 1
ATOM 1703 O O . SER A 1 224 ? 8.102 -5.565 -23.316 1.00 98.31 224 SER A O 1
ATOM 1705 N N . ILE A 1 225 ? 8.630 -3.818 -21.997 1.00 97.94 225 ILE A N 1
ATOM 1706 C CA . ILE A 1 225 ? 8.806 -2.828 -23.067 1.00 97.94 225 ILE A CA 1
ATOM 1707 C C . ILE A 1 225 ? 10.109 -2.050 -22.861 1.00 97.94 225 ILE A C 1
ATOM 1709 O O . ILE A 1 225 ? 10.512 -1.850 -21.709 1.00 97.94 225 ILE A O 1
ATOM 1713 N N . PRO A 1 226 ? 10.770 -1.589 -23.936 1.00 97.12 226 PRO A N 1
ATOM 1714 C CA . PRO A 1 226 ? 11.934 -0.724 -23.824 1.00 97.12 226 PRO A CA 1
ATOM 1715 C C . PRO A 1 226 ? 11.639 0.559 -23.046 1.00 97.12 226 PRO A C 1
ATOM 1717 O O . PRO A 1 226 ? 10.547 1.122 -23.135 1.00 97.12 226 PRO A O 1
ATOM 1720 N N . PHE A 1 227 ? 12.639 1.067 -22.328 1.00 96.06 227 PHE A N 1
ATOM 1721 C CA . PHE A 1 227 ? 12.547 2.389 -21.711 1.00 96.06 227 PHE A CA 1
ATOM 1722 C C . PHE A 1 227 ? 12.294 3.475 -22.767 1.00 96.06 227 PHE A C 1
ATOM 1724 O O . PHE A 1 227 ? 13.065 3.620 -23.720 1.00 96.06 227 PHE A O 1
ATOM 1731 N N . ASN A 1 228 ? 11.267 4.300 -22.559 1.00 94.94 228 ASN A N 1
ATOM 1732 C CA . ASN A 1 228 ? 10.996 5.460 -23.399 1.00 94.94 228 ASN A CA 1
ATOM 1733 C C . ASN A 1 228 ? 11.299 6.760 -22.637 1.00 94.94 228 ASN A C 1
ATOM 1735 O O . ASN A 1 228 ? 10.634 7.093 -21.657 1.00 94.94 228 ASN A O 1
ATOM 1739 N N . ARG A 1 229 ? 12.288 7.522 -23.126 1.00 95.38 229 ARG A N 1
ATOM 1740 C CA . ARG A 1 229 ? 12.703 8.804 -22.532 1.00 95.38 229 ARG A CA 1
ATOM 1741 C C . ARG A 1 229 ? 11.599 9.862 -22.511 1.00 95.38 229 ARG A C 1
ATOM 1743 O O . ARG A 1 229 ? 11.655 10.739 -21.657 1.00 95.38 229 ARG A O 1
ATOM 1750 N N . GLU A 1 230 ? 10.635 9.801 -23.429 1.00 95.56 230 GLU A N 1
ATOM 1751 C CA . GLU A 1 230 ? 9.490 10.723 -23.466 1.00 95.56 230 GLU A CA 1
ATOM 1752 C C . GLU A 1 230 ? 8.601 10.583 -22.225 1.00 95.56 230 GLU A C 1
ATOM 1754 O O . GLU A 1 230 ? 8.072 11.572 -21.727 1.00 95.56 230 GLU A O 1
ATOM 1759 N N . PHE A 1 231 ? 8.511 9.367 -21.682 1.00 93.50 231 PHE A N 1
ATOM 1760 C CA . PHE A 1 231 ? 7.742 9.048 -20.480 1.00 93.50 231 PHE A CA 1
ATOM 1761 C C . PHE A 1 231 ? 8.626 8.906 -19.233 1.00 93.50 231 PHE A C 1
ATOM 1763 O O . PHE A 1 231 ? 8.167 8.438 -18.190 1.00 93.50 231 PHE A O 1
ATOM 1770 N N . ALA A 1 232 ? 9.902 9.300 -19.317 1.00 94.31 232 ALA A N 1
ATOM 1771 C CA . ALA A 1 232 ? 10.796 9.259 -18.170 1.00 94.31 232 ALA A CA 1
ATOM 1772 C C . ALA A 1 232 ? 10.277 10.195 -17.060 1.00 94.31 232 ALA A C 1
ATOM 1774 O O . ALA A 1 232 ? 9.955 11.352 -17.339 1.00 94.31 232 ALA A O 1
ATOM 1775 N N . PRO A 1 233 ? 10.242 9.746 -15.792 1.00 93.62 233 PRO A N 1
ATOM 1776 C CA . PRO A 1 233 ? 9.809 10.585 -14.683 1.00 93.62 233 PRO A CA 1
ATOM 1777 C C . PRO A 1 233 ? 10.624 11.881 -14.568 1.00 93.62 233 PRO A C 1
ATOM 1779 O O . PRO A 1 233 ? 11.848 11.879 -14.722 1.00 93.62 233 PRO A O 1
ATOM 1782 N N . ASP A 1 234 ? 9.966 12.984 -14.206 1.00 92.75 234 ASP A N 1
ATOM 1783 C CA . ASP A 1 234 ? 10.628 14.281 -14.037 1.00 92.75 234 ASP A CA 1
ATOM 1784 C C . ASP A 1 234 ? 11.842 14.195 -13.100 1.00 92.75 234 ASP A C 1
ATOM 1786 O O . ASP A 1 234 ? 11.738 13.798 -11.927 1.00 92.75 234 ASP A O 1
ATOM 1790 N N . GLY A 1 235 ? 12.995 14.636 -13.608 1.00 92.88 235 GLY A N 1
ATOM 1791 C CA . GLY A 1 235 ? 14.268 14.593 -12.891 1.00 92.88 235 GLY A CA 1
ATOM 1792 C C . GLY A 1 235 ? 14.908 13.203 -12.836 1.00 92.88 235 GLY A C 1
ATOM 1793 O O . GLY A 1 235 ? 15.608 12.911 -11.867 1.00 92.88 235 GLY A O 1
ATOM 1794 N N . TRP A 1 236 ? 14.655 12.343 -13.828 1.00 95.62 236 TRP A N 1
ATOM 1795 C CA . TRP A 1 236 ? 15.333 11.054 -13.983 1.00 95.62 236 TRP A CA 1
ATOM 1796 C C . TRP A 1 236 ? 16.855 11.223 -14.121 1.00 95.62 236 TRP A C 1
ATOM 1798 O O . TRP A 1 236 ? 17.354 11.790 -15.095 1.00 95.62 236 TRP A O 1
ATOM 1808 N N . ASP A 1 237 ? 17.608 10.718 -13.144 1.00 94.62 237 ASP A N 1
ATOM 1809 C CA . ASP A 1 237 ? 19.072 10.752 -13.154 1.00 94.62 237 ASP A CA 1
ATOM 1810 C C . ASP A 1 237 ? 19.631 9.491 -13.829 1.00 94.62 237 ASP A C 1
ATOM 1812 O O . ASP A 1 237 ? 19.858 8.462 -13.189 1.00 94.62 237 ASP A O 1
ATOM 1816 N N . TYR A 1 238 ? 19.884 9.586 -15.136 1.00 94.69 238 TYR A N 1
ATOM 1817 C CA . TYR A 1 238 ? 20.458 8.507 -15.948 1.00 94.69 238 TYR A CA 1
ATOM 1818 C C . TYR A 1 238 ? 21.808 7.998 -15.412 1.00 94.69 238 TYR A C 1
ATOM 1820 O O . TYR A 1 238 ? 22.108 6.804 -15.493 1.00 94.69 238 TYR A O 1
ATOM 1828 N N . SER A 1 239 ? 22.629 8.875 -14.827 1.00 93.44 239 SER A N 1
ATOM 1829 C CA . SER A 1 239 ? 23.942 8.506 -14.285 1.00 93.44 239 SER A CA 1
ATOM 1830 C C . SER A 1 239 ? 23.794 7.684 -13.005 1.00 93.44 239 SER A C 1
ATOM 1832 O O . SER A 1 239 ? 24.395 6.614 -12.867 1.00 93.44 239 SER A O 1
ATOM 1834 N N . ALA A 1 240 ? 22.936 8.129 -12.084 1.00 91.50 240 ALA A N 1
ATOM 1835 C CA . ALA A 1 240 ? 22.618 7.365 -10.884 1.00 91.50 240 ALA A CA 1
ATOM 1836 C C . ALA A 1 240 ? 21.926 6.037 -11.226 1.00 91.50 240 ALA A C 1
ATOM 1838 O O . ALA A 1 240 ? 22.288 5.000 -10.666 1.00 91.50 240 ALA A O 1
ATOM 1839 N N . MET A 1 241 ? 20.988 6.042 -12.179 1.00 93.12 241 MET A N 1
ATOM 1840 C CA . MET A 1 241 ? 20.276 4.839 -12.620 1.00 93.12 241 MET A CA 1
ATOM 1841 C C . MET A 1 241 ? 21.188 3.832 -13.314 1.00 93.12 241 MET A C 1
ATOM 1843 O O . MET A 1 241 ? 20.997 2.633 -13.139 1.00 93.12 241 MET A O 1
ATOM 1847 N N . SER A 1 242 ? 22.247 4.271 -13.999 1.00 91.50 242 SER A N 1
ATOM 1848 C CA . SER A 1 242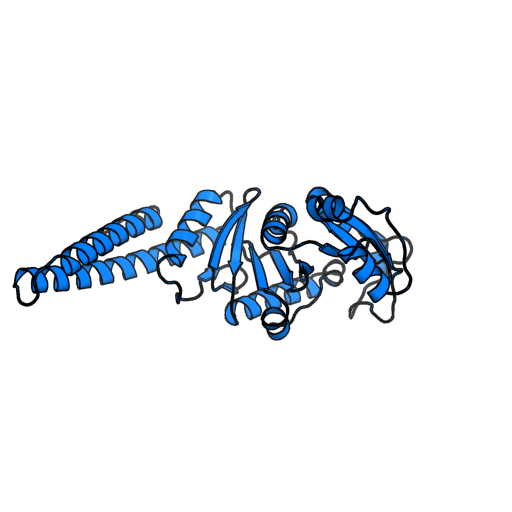 ? 23.229 3.363 -14.614 1.00 91.50 242 SER A CA 1
ATOM 1849 C C . SER A 1 242 ? 23.912 2.432 -13.601 1.00 91.50 242 SER A C 1
ATOM 1851 O O . SER A 1 242 ? 24.409 1.373 -13.979 1.00 91.50 242 SER A O 1
ATOM 1853 N N . ARG A 1 243 ? 23.906 2.778 -12.303 1.00 88.25 243 ARG A N 1
ATOM 1854 C CA . ARG A 1 243 ? 24.428 1.921 -11.222 1.00 88.25 243 ARG A CA 1
ATOM 1855 C C . ARG A 1 243 ? 23.522 0.733 -10.896 1.00 88.25 243 ARG A C 1
ATOM 1857 O O . ARG A 1 243 ? 23.999 -0.247 -10.333 1.00 88.25 243 ARG A O 1
ATOM 1864 N N . VAL A 1 244 ? 22.229 0.834 -11.207 1.00 83.88 244 VAL A N 1
ATOM 1865 C CA . VAL A 1 244 ? 21.212 -0.198 -10.932 1.00 83.88 244 VAL A CA 1
ATOM 1866 C C . VAL A 1 244 ? 20.570 -0.770 -12.203 1.00 83.88 244 VAL A C 1
ATOM 1868 O O . VAL A 1 244 ? 19.903 -1.796 -12.115 1.00 83.88 244 VAL A O 1
ATOM 1871 N N . ALA A 1 245 ? 20.807 -0.142 -13.361 1.00 84.06 245 ALA A N 1
ATOM 1872 C CA . ALA A 1 245 ? 20.337 -0.516 -14.696 1.00 84.06 245 ALA A CA 1
ATOM 1873 C C . ALA A 1 245 ? 21.400 -0.184 -15.778 1.00 84.06 245 ALA A C 1
ATOM 1875 O O . ALA A 1 245 ? 21.291 0.822 -16.492 1.00 84.06 245 ALA A O 1
ATOM 1876 N N . PRO A 1 246 ? 22.490 -0.966 -15.871 1.00 74.19 246 PRO A N 1
ATOM 1877 C CA . PRO A 1 246 ? 23.561 -0.718 -16.834 1.00 74.19 246 PRO A CA 1
ATOM 1878 C C . PRO A 1 246 ? 23.142 -1.058 -18.281 1.00 74.19 246 PRO A C 1
ATOM 1880 O O . PRO A 1 246 ? 22.347 -1.974 -18.474 1.00 74.19 246 PRO A O 1
ATOM 1883 N N . PRO A 1 247 ? 23.712 -0.391 -19.312 1.00 73.62 247 PRO A N 1
ATOM 1884 C CA . PRO A 1 247 ? 24.789 0.603 -19.236 1.00 73.62 247 PRO A CA 1
ATOM 1885 C C . PRO A 1 247 ? 24.344 2.079 -19.290 1.00 73.62 247 PRO A C 1
ATOM 1887 O O . PRO A 1 247 ? 25.211 2.947 -19.249 1.00 73.62 247 PRO A O 1
ATOM 1890 N N . ARG A 1 248 ? 23.044 2.389 -19.419 1.00 85.25 248 ARG A N 1
ATOM 1891 C CA . ARG A 1 248 ? 22.567 3.764 -19.713 1.00 85.25 248 ARG A CA 1
ATOM 1892 C C . ARG A 1 248 ? 21.616 4.377 -18.685 1.00 85.25 248 ARG A C 1
ATOM 1894 O O . ARG A 1 248 ? 21.236 5.534 -18.843 1.00 85.25 248 ARG A O 1
ATOM 1901 N N . GLY A 1 249 ? 21.220 3.634 -17.651 1.00 91.81 249 GLY A N 1
ATOM 1902 C CA . GLY A 1 249 ? 20.201 4.109 -16.714 1.00 91.81 249 GLY A CA 1
ATOM 1903 C C . GLY A 1 249 ? 18.823 4.223 -17.363 1.00 91.81 249 GLY A C 1
ATOM 1904 O O . GLY A 1 249 ? 18.031 5.075 -16.975 1.00 91.81 249 GLY A O 1
ATOM 1905 N N . GLU A 1 250 ? 18.569 3.366 -18.350 1.00 95.56 250 GLU A N 1
ATOM 1906 C CA . GLU A 1 250 ? 17.334 3.248 -19.130 1.00 95.56 250 GLU A CA 1
ATOM 1907 C C . GLU A 1 250 ? 16.771 1.831 -18.936 1.00 95.56 250 GLU A C 1
ATOM 1909 O O . GLU A 1 250 ? 16.843 1.015 -19.851 1.00 95.56 250 GLU A O 1
ATOM 1914 N N . PRO A 1 251 ? 16.332 1.469 -17.719 1.00 95.75 251 PRO A N 1
ATOM 1915 C CA . PRO A 1 251 ? 15.756 0.154 -17.474 1.00 95.75 251 PRO A CA 1
ATOM 1916 C C . PRO A 1 251 ? 14.435 0.002 -18.224 1.00 95.75 251 PRO A C 1
ATOM 1918 O O . PRO A 1 251 ? 13.554 0.846 -18.080 1.00 95.75 251 PRO A O 1
ATOM 1921 N N . ASP A 1 252 ? 14.274 -1.099 -18.949 1.00 96.56 252 ASP A N 1
ATOM 1922 C CA . ASP A 1 252 ? 12.991 -1.506 -19.525 1.00 96.56 252 ASP A CA 1
ATOM 1923 C C . ASP A 1 252 ? 11.877 -1.499 -18.468 1.00 96.56 252 ASP A C 1
ATOM 1925 O O . ASP A 1 252 ? 12.128 -1.693 -17.274 1.00 96.56 252 ASP A O 1
ATOM 1929 N N . ILE A 1 253 ? 10.627 -1.329 -18.891 1.00 97.44 253 ILE A N 1
ATOM 1930 C CA . ILE A 1 253 ? 9.485 -1.603 -18.017 1.00 97.44 253 ILE A CA 1
ATOM 1931 C C . ILE A 1 253 ? 9.220 -3.101 -18.069 1.00 97.44 253 ILE A C 1
ATOM 1933 O O . ILE A 1 253 ? 9.140 -3.699 -19.138 1.00 97.44 253 ILE A O 1
ATOM 1937 N N . THR A 1 254 ? 9.112 -3.723 -16.904 1.00 98.12 254 THR A N 1
ATOM 1938 C CA . THR A 1 254 ? 8.781 -5.133 -16.726 1.00 98.12 254 THR A CA 1
ATOM 1939 C C . THR A 1 254 ? 7.404 -5.242 -16.095 1.00 98.12 254 THR A C 1
ATOM 1941 O O . THR A 1 254 ? 7.161 -4.672 -15.033 1.00 98.12 254 THR A O 1
ATOM 1944 N N . PHE A 1 255 ? 6.547 -6.048 -16.710 1.00 98.62 255 PHE A N 1
ATOM 1945 C CA . PHE A 1 255 ? 5.231 -6.391 -16.198 1.00 98.62 255 PHE A CA 1
ATOM 1946 C C . PHE A 1 255 ? 5.279 -7.770 -15.559 1.00 98.62 255 PHE A C 1
ATOM 1948 O O . PHE A 1 255 ? 5.856 -8.725 -16.102 1.00 98.62 255 PHE A O 1
ATOM 1955 N N . MET A 1 256 ? 4.677 -7.874 -14.382 1.00 98.69 256 MET A N 1
ATOM 1956 C CA . MET A 1 256 ? 4.659 -9.096 -13.599 1.00 98.69 256 MET A CA 1
ATOM 1957 C C . MET A 1 256 ? 3.252 -9.388 -13.103 1.00 98.69 256 MET A C 1
ATOM 1959 O O . MET A 1 256 ? 2.523 -8.484 -12.713 1.00 98.69 256 MET A O 1
ATOM 1963 N N . VAL A 1 257 ? 2.900 -10.665 -13.048 1.00 98.69 257 VAL A N 1
ATOM 1964 C CA . VAL A 1 257 ? 1.626 -11.149 -12.503 1.00 98.69 257 VAL A CA 1
ATOM 1965 C C . VAL A 1 257 ? 1.872 -11.944 -11.227 1.00 98.69 257 VAL A C 1
ATOM 1967 O O . VAL A 1 257 ? 2.966 -12.469 -11.025 1.00 98.69 257 VAL A O 1
ATOM 1970 N N . THR A 1 258 ? 0.879 -12.057 -10.350 1.00 98.31 258 THR A N 1
ATOM 1971 C CA . THR A 1 258 ? 0.957 -12.992 -9.217 1.00 98.31 258 THR A CA 1
ATOM 1972 C C . THR A 1 258 ? 1.077 -14.432 -9.720 1.00 98.31 258 THR A C 1
ATOM 1974 O O . THR A 1 258 ? 0.618 -14.745 -10.819 1.00 98.31 258 THR A O 1
ATOM 1977 N N . GLN A 1 259 ? 1.650 -15.335 -8.918 1.00 97.19 259 GLN A N 1
ATOM 1978 C CA . GLN A 1 259 ? 1.714 -16.760 -9.267 1.00 97.19 259 GLN A CA 1
ATOM 1979 C C . GLN A 1 259 ? 0.327 -17.330 -9.609 1.00 97.19 259 GLN A C 1
ATOM 1981 O O . GLN A 1 259 ? 0.181 -18.039 -10.600 1.00 97.19 259 GLN A O 1
ATOM 1986 N N . ASP A 1 260 ? -0.706 -16.977 -8.842 1.00 97.06 260 ASP A N 1
ATOM 1987 C CA . ASP A 1 260 ? -2.076 -17.429 -9.104 1.00 97.06 260 ASP A CA 1
ATOM 1988 C C . ASP A 1 260 ? -2.600 -16.927 -10.453 1.00 97.06 260 ASP A C 1
ATOM 1990 O O . ASP A 1 260 ? -3.258 -17.670 -11.181 1.00 97.06 260 ASP A O 1
ATOM 1994 N N . GLN A 1 261 ? -2.317 -15.669 -10.802 1.00 97.75 261 GLN A N 1
ATOM 1995 C CA . GLN A 1 261 ? -2.703 -15.120 -12.097 1.00 97.75 261 GLN A CA 1
ATOM 1996 C C . GLN A 1 261 ? -1.902 -15.766 -13.233 1.00 97.75 261 GLN A C 1
ATOM 1998 O O . GLN A 1 261 ? -2.482 -16.111 -14.257 1.00 97.75 261 GLN A O 1
ATOM 2003 N N . TYR A 1 262 ? -0.606 -16.019 -13.042 1.00 98.19 262 TYR A N 1
ATOM 2004 C CA . TYR A 1 262 ? 0.231 -16.734 -14.006 1.00 98.19 262 TYR A CA 1
ATOM 2005 C C . TYR A 1 262 ? -0.337 -18.118 -14.357 1.00 98.19 262 TYR A C 1
ATOM 2007 O O . TYR A 1 262 ? -0.438 -18.475 -15.530 1.00 98.19 262 TYR A O 1
ATOM 2015 N N . GLU A 1 263 ? -0.767 -18.877 -13.345 1.00 97.88 263 GLU A N 1
ATOM 2016 C CA . GLU A 1 263 ? -1.420 -20.178 -13.531 1.00 97.88 263 GLU A CA 1
ATOM 2017 C C . GLU A 1 263 ? -2.766 -20.041 -14.260 1.00 97.88 263 GLU A C 1
ATOM 2019 O O . GLU A 1 263 ? -3.029 -20.783 -15.206 1.00 97.88 263 GLU A O 1
ATOM 2024 N N . LYS A 1 264 ? -3.600 -19.060 -13.879 1.00 97.06 264 LYS A N 1
ATOM 2025 C CA . LYS A 1 264 ? -4.897 -18.791 -14.533 1.00 97.06 264 LYS A CA 1
ATOM 2026 C C . LYS A 1 264 ? -4.759 -18.435 -16.011 1.00 97.06 264 LYS A C 1
ATOM 2028 O O . LYS A 1 264 ? -5.618 -18.810 -16.802 1.00 97.06 264 LYS A O 1
ATOM 2033 N N . LEU A 1 265 ? -3.689 -17.733 -16.376 1.00 96.88 265 LEU A N 1
ATOM 2034 C CA . LEU A 1 265 ? -3.384 -17.361 -17.757 1.00 96.88 265 LEU A CA 1
ATOM 2035 C C . LEU A 1 265 ? -2.784 -18.512 -18.580 1.00 96.88 265 LEU A C 1
ATOM 2037 O O . LEU A 1 265 ? -2.470 -18.321 -19.750 1.00 96.88 265 LEU A O 1
ATOM 2041 N N . GLY A 1 266 ? -2.612 -19.702 -17.997 1.00 97.25 266 GLY A N 1
ATOM 2042 C CA . GLY A 1 266 ? -2.032 -20.845 -18.699 1.00 97.25 266 GLY A CA 1
ATOM 2043 C C . GLY A 1 266 ? -0.514 -20.759 -18.846 1.00 97.25 266 GLY A C 1
ATOM 2044 O O . GLY A 1 266 ? 0.030 -21.329 -19.787 1.00 97.25 266 GLY A O 1
ATOM 2045 N N . ARG A 1 267 ? 0.164 -20.080 -17.910 1.00 97.06 267 ARG A N 1
ATOM 2046 C CA . ARG A 1 267 ? 1.629 -19.944 -17.860 1.00 97.06 267 ARG A CA 1
ATOM 2047 C C . ARG A 1 267 ? 2.214 -19.364 -19.156 1.00 97.06 267 ARG A C 1
ATOM 2049 O O . ARG A 1 267 ? 3.032 -20.022 -19.798 1.00 97.06 267 ARG A O 1
ATOM 2056 N N . PRO A 1 268 ? 1.801 -18.150 -19.559 1.00 95.69 268 PRO A N 1
ATOM 2057 C CA . PRO A 1 268 ? 2.282 -17.547 -20.794 1.00 95.69 268 PRO A CA 1
ATOM 2058 C C . PRO A 1 268 ? 3.807 -17.402 -20.780 1.00 95.69 268 PRO A C 1
ATOM 2060 O O . PRO A 1 268 ? 4.409 -17.061 -19.759 1.00 95.69 268 PRO A O 1
ATOM 2063 N N . GLU A 1 269 ? 4.435 -17.632 -21.931 1.00 94.56 269 GLU A N 1
ATOM 2064 C CA . GLU A 1 269 ? 5.860 -17.350 -22.103 1.00 94.56 269 GLU A CA 1
ATOM 2065 C C . GLU A 1 269 ? 6.110 -15.835 -22.004 1.00 94.56 269 GLU A C 1
ATOM 2067 O O . GLU A 1 269 ? 5.312 -15.056 -22.541 1.00 94.56 269 GLU A O 1
ATOM 2072 N N . PRO A 1 270 ? 7.198 -15.381 -21.355 1.00 96.25 270 PRO A N 1
ATOM 2073 C CA . PRO A 1 270 ? 7.529 -13.965 -21.309 1.00 96.25 270 PRO A CA 1
ATOM 2074 C C . PRO A 1 270 ? 7.755 -13.378 -22.709 1.00 96.25 270 PRO A C 1
ATOM 2076 O O . PRO A 1 270 ? 8.475 -13.964 -23.520 1.00 96.25 270 PRO A O 1
ATOM 2079 N N . ARG A 1 271 ? 7.178 -12.206 -22.993 1.00 97.19 271 ARG A N 1
ATOM 2080 C CA . ARG A 1 271 ? 7.314 -11.518 -24.292 1.00 97.19 271 ARG A CA 1
ATOM 2081 C C . ARG A 1 271 ? 7.785 -10.078 -24.143 1.00 97.19 271 ARG A C 1
ATOM 2083 O O . ARG A 1 271 ? 7.567 -9.444 -23.118 1.00 97.19 271 ARG A O 1
ATOM 2090 N N . SER A 1 272 ? 8.420 -9.556 -25.185 1.00 97.62 272 SER A N 1
ATOM 2091 C CA . SER A 1 272 ? 8.768 -8.139 -25.276 1.00 97.62 272 SER A CA 1
ATOM 2092 C C . SER A 1 272 ? 7.887 -7.455 -26.311 1.00 97.62 272 SER A C 1
ATOM 2094 O O . SER A 1 272 ? 7.694 -7.987 -27.403 1.00 97.62 272 SER A O 1
ATOM 2096 N N . PHE A 1 273 ? 7.393 -6.275 -25.965 1.00 97.88 273 PHE A N 1
ATOM 2097 C CA . PHE A 1 273 ? 6.524 -5.441 -26.787 1.00 97.88 273 PHE A CA 1
ATOM 2098 C C . PHE A 1 273 ? 7.205 -4.096 -27.053 1.00 97.88 273 PHE A C 1
ATOM 2100 O O . PHE A 1 273 ? 8.237 -3.783 -26.456 1.00 97.88 273 PHE A O 1
ATOM 2107 N N . GLN A 1 274 ? 6.664 -3.320 -27.987 1.00 96.69 274 GLN A N 1
ATOM 2108 C CA . GLN A 1 274 ? 7.074 -1.925 -28.208 1.00 96.69 274 GLN A CA 1
ATOM 2109 C C . GLN A 1 274 ? 6.014 -0.942 -27.713 1.00 96.69 274 GLN A C 1
ATOM 2111 O O . GLN A 1 274 ? 6.354 0.175 -27.333 1.00 96.69 274 GLN A O 1
ATOM 2116 N N . ASP A 1 275 ? 4.755 -1.373 -27.713 1.00 95.81 275 ASP A N 1
ATOM 2117 C CA . ASP A 1 275 ? 3.614 -0.599 -27.261 1.00 95.81 275 ASP A CA 1
ATOM 2118 C C . ASP A 1 275 ? 3.242 -0.961 -25.816 1.00 95.81 275 ASP A C 1
ATOM 2120 O O . ASP A 1 275 ? 3.341 -2.120 -25.400 1.00 95.81 275 ASP A O 1
ATOM 2124 N N . TYR A 1 276 ? 2.862 0.055 -25.041 1.00 95.81 276 TYR A N 1
ATOM 2125 C CA . TYR A 1 276 ? 2.504 -0.110 -23.635 1.00 95.81 276 TYR A CA 1
ATOM 2126 C C . TYR A 1 276 ? 1.171 -0.844 -23.473 1.00 95.81 276 TYR A C 1
ATOM 2128 O O . TYR A 1 276 ? 1.078 -1.758 -22.653 1.00 95.81 276 TYR A O 1
ATOM 2136 N N . ASP A 1 277 ? 0.165 -0.477 -24.267 1.00 95.62 277 ASP A N 1
ATOM 2137 C CA . ASP A 1 277 ? -1.185 -1.019 -24.145 1.00 95.62 277 ASP A CA 1
ATOM 2138 C C . ASP A 1 277 ? -1.204 -2.500 -24.552 1.00 95.62 277 ASP A C 1
ATOM 2140 O O . ASP A 1 277 ? -1.835 -3.313 -23.876 1.00 95.62 277 ASP A O 1
ATOM 2144 N N . GLU A 1 278 ? -0.432 -2.887 -25.576 1.00 97.38 278 GLU A N 1
ATOM 2145 C CA . GLU A 1 278 ? -0.233 -4.299 -25.940 1.00 97.38 278 GLU A CA 1
ATOM 2146 C C . GLU A 1 278 ? 0.410 -5.111 -24.800 1.00 97.38 278 GLU A C 1
ATOM 2148 O O . GLU A 1 278 ? -0.001 -6.242 -24.518 1.00 97.38 278 GLU A O 1
ATOM 2153 N N . ALA A 1 279 ? 1.420 -4.548 -24.127 1.00 97.62 279 ALA A N 1
ATOM 2154 C CA . ALA A 1 279 ? 2.096 -5.212 -23.014 1.00 97.62 279 ALA A CA 1
ATOM 2155 C C . ALA A 1 279 ? 1.182 -5.359 -21.787 1.00 97.62 279 ALA A C 1
ATOM 2157 O O . ALA A 1 279 ? 1.180 -6.415 -21.141 1.00 97.62 279 ALA A O 1
ATOM 2158 N N . ASP A 1 280 ? 0.395 -4.327 -21.476 1.00 96.06 280 ASP A N 1
ATOM 2159 C CA . ASP A 1 280 ? -0.606 -4.348 -20.408 1.00 96.06 280 ASP A CA 1
ATOM 2160 C C . ASP A 1 280 ? -1.731 -5.357 -20.709 1.00 96.06 280 ASP A C 1
ATOM 2162 O O . ASP A 1 280 ? -2.074 -6.188 -19.861 1.00 96.06 280 ASP A O 1
ATOM 2166 N N . GLU A 1 281 ? -2.261 -5.371 -21.937 1.00 96.25 281 GLU A N 1
ATOM 2167 C CA . GLU A 1 281 ? -3.278 -6.336 -22.366 1.00 96.25 281 GLU A CA 1
ATOM 2168 C C . GLU A 1 281 ? -2.763 -7.776 -22.265 1.00 96.25 281 GLU A C 1
ATOM 2170 O O . GLU A 1 281 ? -3.434 -8.631 -21.671 1.00 96.25 281 GLU A O 1
ATOM 2175 N N . TYR A 1 282 ? -1.549 -8.042 -22.761 1.00 97.56 282 TYR A N 1
ATOM 2176 C CA . TYR A 1 282 ? -0.918 -9.357 -22.643 1.00 97.56 282 TYR A CA 1
ATOM 2177 C C . TYR A 1 282 ? -0.723 -9.765 -21.182 1.00 97.56 282 TYR A C 1
ATOM 2179 O O . TYR A 1 282 ? -0.973 -10.913 -20.813 1.00 97.56 282 TYR A O 1
ATOM 2187 N N . THR A 1 283 ? -0.334 -8.825 -20.320 1.00 97.50 283 THR A N 1
ATOM 2188 C CA . THR A 1 283 ? -0.156 -9.070 -18.882 1.00 97.50 283 THR A CA 1
ATOM 2189 C C . THR A 1 283 ? -1.468 -9.469 -18.209 1.00 97.50 283 THR A C 1
ATOM 2191 O O . THR A 1 283 ? -1.481 -10.352 -17.347 1.00 97.50 283 THR A O 1
ATOM 2194 N N . ARG A 1 284 ? -2.591 -8.863 -18.611 1.00 94.25 284 ARG A N 1
ATOM 2195 C CA . ARG A 1 284 ? -3.909 -9.142 -18.025 1.00 94.25 284 ARG A CA 1
ATOM 2196 C C . ARG A 1 284 ? -4.590 -10.384 -18.601 1.00 94.25 284 ARG A C 1
ATOM 2198 O O . ARG A 1 284 ? -5.369 -11.011 -17.882 1.00 94.25 284 ARG A O 1
ATOM 2205 N N . THR A 1 285 ? -4.322 -10.743 -19.857 1.00 94.00 285 THR A N 1
ATOM 2206 C CA . THR A 1 285 ? -5.101 -11.759 -20.599 1.00 94.00 285 THR A CA 1
ATOM 2207 C C . THR A 1 285 ? -4.287 -12.957 -21.107 1.00 94.00 285 THR A C 1
ATOM 2209 O O . THR A 1 285 ? -4.864 -13.967 -21.517 1.00 94.00 285 THR A O 1
ATOM 2212 N N . GLY A 1 286 ? -2.955 -12.876 -21.081 1.00 91.31 286 GLY A N 1
ATOM 2213 C CA . GLY A 1 286 ? -2.045 -13.883 -21.637 1.00 91.31 286 GLY A CA 1
ATOM 2214 C C . GLY A 1 286 ? -1.992 -13.918 -23.170 1.00 91.31 286 GLY A C 1
ATOM 2215 O O . GLY A 1 286 ? -1.285 -14.755 -23.729 1.00 91.31 286 GLY A O 1
ATOM 2216 N N . HIS A 1 287 ? -2.730 -13.040 -23.854 1.00 85.38 287 HIS A N 1
ATOM 2217 C CA . HIS A 1 287 ? -2.823 -12.965 -25.311 1.00 85.38 287 HIS A CA 1
ATOM 2218 C C . HIS A 1 287 ? -2.879 -11.496 -25.754 1.00 85.38 287 HIS A C 1
ATOM 2220 O O . HIS A 1 287 ? -3.112 -10.606 -24.946 1.00 85.38 287 HIS A O 1
ATOM 2226 N N . THR A 1 288 ? -2.640 -11.237 -27.033 1.00 76.25 288 THR A N 1
ATOM 2227 C CA . THR A 1 288 ? -2.926 -9.939 -27.660 1.00 76.25 288 THR A CA 1
ATOM 2228 C C . THR A 1 288 ? -4.037 -10.137 -28.680 1.00 76.25 288 THR A C 1
ATOM 2230 O O . THR A 1 288 ? -4.109 -11.215 -29.285 1.00 76.25 288 THR A O 1
ATOM 2233 N N . SER A 1 289 ? -4.899 -9.133 -28.836 1.00 65.38 289 SER A N 1
ATOM 2234 C CA . SER A 1 289 ? -5.958 -9.115 -29.852 1.00 65.38 289 SER A CA 1
ATOM 2235 C C . SER A 1 289 ? -5.422 -9.043 -31.286 1.00 65.38 289 SER A C 1
ATOM 2237 O O . SER A 1 289 ? -4.277 -8.575 -31.483 1.00 65.38 289 SER A O 1
#

Organism: NCBI:txid2017485

Secondary structure (DSSP, 8-state):
----GGGHHHHHHHHHHHHHHHHHHHHHSPSS-HHHHHHHHHHHHHHHHHHHHHHHHHHHHHHHHHT-S---HHHHHHHHHHHHHT-TTPPPEEETTEEEEEEEEEEETTEEEEEEEHHHHHHHHHHHHHHHHHHSGGGGGSPP--HHHHHHTEEEEEEETTSSEEEEEETTSBEEEEEE-S-STTHHHHHHHHHHHTT--EEEEESSSHHHHHHTTTEEEEEEE---GGGPPTT--HHHHTTTSTTTS-PPEEEEEEHHHHHHTT-PPPEE-SSHHHHHHHHHHSS--